Protein AF-A0A8D9S5C3-F1 (afdb_monomer)

pLDDT: mean 94.08, std 9.8, range [35.16, 98.94]

Solvent-accessible surface area (backbone atoms only — not comparable to full-atom values): 18121 Å² total; per-residue (Å²): 133,90,81,80,71,88,83,50,91,86,55,92,45,78,49,68,49,72,76,40,81,47,78,52,99,56,34,37,44,36,30,31,34,56,37,33,65,78,45,89,73,25,90,35,40,31,42,34,31,22,38,86,87,66,50,78,75,46,73,46,76,44,80,56,52,60,35,81,24,62,71,50,20,70,77,37,69,86,33,77,63,20,39,32,23,16,40,41,47,76,46,74,62,54,76,91,44,55,57,30,51,30,29,48,29,48,32,39,12,57,24,94,88,71,77,55,67,68,50,79,44,73,50,72,80,42,75,34,61,70,77,60,56,44,75,81,35,75,63,48,34,48,33,63,76,65,68,66,68,58,53,68,81,40,84,56,67,65,49,69,83,81,77,46,57,51,12,76,70,35,97,83,35,48,50,64,30,37,34,40,38,46,68,87,43,80,88,56,48,70,66,52,51,52,54,51,34,56,76,40,46,94,76,33,34,52,26,27,43,27,29,50,76,45,32,39,33,28,30,68,74,73,32,37,36,54,71,59,41,62,57,44,19,23,23,28,44,33,34,34,36,43,54,65,72,57,56,67,33,44,51,26,23,53,39,27,49,20,39,53,50,22,49,52,26,59,75,60,72,47,68,92,35,68,58,40,73,87,65,48,47,26,43,34,35,38,28,50,35,31,74,42,56,22,84,73,68,44,84,55,53,32,38,50,64,60,34,39,50,51,27,36,75,58,68,74,41,77,48,47,75,68,58,49,46,26,47,22,40,49,42,45,75,74,111

Organism: NCBI:txid525341

Mean predicted aligned error: 7.52 Å

Sequence (335 aa):
KDFSDQYSQNYPTNAGNFDNIHVTASQVNLSGWHASTQAGNKPYEWLIVLDNNGQELYRQEITDKGLGRNDVQNVYPYIEGANKSGFQVTMNIPTKMQGHLVRFVHRLTDDKDGNGNFIDLSSNPVLVNLEYNLNANGINRYILNNHINHATITVNHVIPSDTTDVYSETEDGKPNMVVVHETANPNDSIWGEINYEKAHYNNAFVHAFVDGDQIIEISPTDHEAWGAAYPANGRAVQFEQVEVYGANNFARELVNAAYYTAYKMNEYGMVPSLAQVNGTGTLWSHHNVTQYIANGKTDHTDPDGYWANRASRYFGTSYTMKDFFELVKYEYSHL

Radius of gyration: 23.9 Å; Cα contacts (8 Å, |Δi|>4): 732; chains: 1; bounding box: 57×55×63 Å

Foldseek 3Di:
DDDPVPQDPPDKDWDKDFPDWDADQWKTKTKIFIFILPLPLFPWKKKWKAFPVRHTPDMDTFPQFQAADVVQCVVNVVTPSSRGRIGIDMDTDDPVLAQTWIKIKIWGGNDPVRPHDIDIDIDQIDRHHNDFDLVVAQLSVVCVVVVQAAADEAEAALDPQPLFAFQPLDPVSAAQAAEEFAPPDQPDDLVVVLVVCSVVQVQFDAQWEFWLHYIYGHYDRRGFTGHQAPPQRSHYRYYYYYQDDASNGVSSRLNNVLLVLLVSCVVRVHDADDQDLQGDGHYHYSLSSCRRPNVNVDPDDPDQVSQQVRCCVHPVTGDDSSSSSSSSSVSNVVD

Secondary structure (DSSP, 8-state):
-----TTSTTS--EEEEEEEEEE-SSEEEEEEEEEETTGGG--EEEEEEEETTS-EEEEEE--EEEE--HHHHHH-TTSTTGGG-EEEEEEE--GGGTTEEEEEEEEEESSTTS-SSEEEEEPPPEEE-----GGGSHHHHHHHHTT--PPPEEE---S-TTSS-S-TTSTTSS--EEEEEE---TT--HHHHHHHHHHHTTT---SEEE-SS-EEE-S-TTS--SSS-TTTTTTEEEEEE----SHHHHHHHHHHHHHHHHHHHHHTTPPP-B--TTS--SEEEHHHHHHHTSTTS----TTHHHHHHHHHHHHSS---HHHHHHHHHHHHTT-

InterPro domains:
  IPR002502 N-acetylmuramoyl-L-alanine amidase domain [PF01510] (173-303)
  IPR002502 N-acetylmuramoyl-L-alanine amidase domain [SM00644] (163-304)
  IPR002502 N-acetylmuramoyl-L-alanine amidase domain [cd06583] (174-306)
  IPR036505 N-acetylmuramoyl-L-alanine amidase/PGRP domain superfamily [G3DSA:3.40.80.10] (124-335)
  IPR036505 N-acetylmuramoyl-L-alanine amidase/PGRP domain superfamily [SSF55846] (166-328)

Nearest PDB structures (foldseek):
  4knl-assembly2_B  TM=9.364E-01  e=2.221E-18  Staphylococcus aureus subsp. aureus NCTC 8325
  3lat-assembly2_B  TM=9.387E-01  e=5.688E-18  Staphylococcus epidermidis
  4ivv-assembly1_A  TM=8.375E-01  e=1.386E-07  Streptococcus pneumoniae TIGR4
  8c4d-assembly1_A  TM=7.588E-01  e=2.378E-08  Enterococcus faecium
  5gjt-assembly1_H  TM=3.440E-01  e=9.129E-02  Homo sapiens

Structure (mmCIF, N/CA/C/O backbone):
data_AF-A0A8D9S5C3-F1
#
_entry.id   AF-A0A8D9S5C3-F1
#
loop_
_atom_site.group_PDB
_atom_site.id
_atom_site.type_symbol
_atom_site.label_atom_id
_atom_site.label_alt_id
_atom_site.label_comp_id
_atom_site.label_asym_id
_atom_site.label_entity_id
_atom_site.label_seq_id
_atom_site.pdbx_PDB_ins_code
_atom_site.Cartn_x
_atom_site.Cartn_y
_atom_site.Cartn_z
_atom_site.occupancy
_atom_site.B_iso_or_equiv
_atom_site.auth_seq_id
_atom_site.auth_comp_id
_atom_site.auth_asym_id
_atom_site.auth_atom_id
_atom_site.pdbx_PDB_model_num
ATOM 1 N N . LYS A 1 1 ? -16.066 -37.773 25.336 1.00 36.88 1 LYS A N 1
ATOM 2 C CA . LYS A 1 1 ? -16.823 -36.590 25.801 1.00 36.88 1 LYS A CA 1
ATOM 3 C C . LYS A 1 1 ? -15.884 -35.413 25.644 1.00 36.88 1 LYS A C 1
ATOM 5 O O . LYS A 1 1 ? -14.981 -35.287 26.458 1.00 36.88 1 LYS A O 1
ATOM 10 N N . ASP A 1 2 ? -16.034 -34.681 24.547 1.00 35.16 2 ASP A N 1
ATOM 11 C CA . ASP A 1 2 ? -15.389 -33.386 24.357 1.00 35.16 2 ASP A CA 1
ATOM 12 C C . ASP A 1 2 ? -16.072 -32.391 25.288 1.00 35.16 2 ASP A C 1
ATOM 14 O O . ASP A 1 2 ? -17.291 -32.226 25.225 1.00 35.16 2 ASP A O 1
ATOM 18 N N . PHE A 1 3 ? -15.309 -31.784 26.188 1.00 40.88 3 PHE A N 1
ATOM 19 C CA . PHE A 1 3 ? -15.771 -30.674 27.011 1.00 40.88 3 PHE A CA 1
ATOM 20 C C . PHE A 1 3 ? -15.057 -29.421 26.511 1.00 40.88 3 PHE A C 1
ATOM 22 O O . PHE A 1 3 ? -14.061 -28.994 27.086 1.00 40.88 3 PHE A O 1
ATOM 29 N N . SER A 1 4 ? -15.546 -28.863 25.404 1.00 45.97 4 SER A N 1
ATOM 30 C CA . SER A 1 4 ? -15.265 -27.464 25.088 1.00 45.97 4 SER A CA 1
ATOM 31 C C . SER A 1 4 ? -16.112 -26.603 26.028 1.00 45.97 4 SER A C 1
ATOM 33 O O . SER A 1 4 ? -17.341 -26.617 25.961 1.00 45.97 4 SER A O 1
ATOM 35 N N . ASP A 1 5 ? -15.439 -25.901 26.936 1.00 52.22 5 ASP A N 1
ATOM 36 C CA . ASP A 1 5 ? -16.003 -25.017 27.963 1.00 52.22 5 ASP A CA 1
ATOM 37 C C . ASP A 1 5 ? -16.246 -23.579 27.446 1.00 52.22 5 ASP A C 1
ATOM 39 O O . ASP A 1 5 ? -16.282 -22.612 28.201 1.00 52.22 5 ASP A O 1
ATOM 43 N N . GLN A 1 6 ? -16.399 -23.399 26.130 1.00 43.59 6 GLN A N 1
ATOM 44 C CA . GLN A 1 6 ? -16.591 -22.069 25.528 1.00 43.59 6 GLN A CA 1
ATOM 45 C C . GLN A 1 6 ? -17.970 -21.447 25.809 1.00 43.59 6 GLN A C 1
ATOM 47 O O . GLN A 1 6 ? -18.186 -20.280 25.497 1.00 43.59 6 GLN A O 1
ATOM 52 N N . TYR A 1 7 ? -18.893 -22.207 26.408 1.00 46.31 7 TYR A N 1
ATOM 53 C CA . TYR A 1 7 ? -20.257 -21.768 26.717 1.00 46.31 7 TYR A CA 1
ATOM 54 C C . TYR A 1 7 ? -20.541 -21.629 28.220 1.00 46.31 7 TYR A C 1
ATOM 56 O O . TYR A 1 7 ? -21.694 -21.393 28.591 1.00 46.31 7 TYR A O 1
ATOM 64 N N . SER A 1 8 ? -19.549 -21.793 29.108 1.00 49.19 8 SER A N 1
ATOM 65 C CA . SER A 1 8 ? -19.780 -21.543 30.534 1.00 49.19 8 SER A CA 1
ATOM 66 C C . SER A 1 8 ? -19.632 -20.070 30.896 1.00 49.19 8 SER A C 1
ATOM 68 O O . SER A 1 8 ? -18.811 -19.331 30.362 1.00 49.19 8 SER A O 1
ATOM 70 N N . GLN A 1 9 ? -20.403 -19.663 31.902 1.00 50.41 9 GLN A N 1
ATOM 71 C CA . GLN A 1 9 ? -20.290 -18.363 32.567 1.00 50.41 9 GLN A CA 1
ATOM 72 C C . GLN A 1 9 ? -18.965 -18.187 33.338 1.00 50.41 9 GLN A C 1
ATOM 74 O O . GLN A 1 9 ? -18.763 -17.153 33.970 1.00 50.41 9 GLN A O 1
ATOM 79 N N . ASN A 1 10 ? -18.075 -19.189 33.334 1.00 52.03 10 ASN A N 1
ATOM 80 C CA . ASN A 1 10 ? -16.900 -19.225 34.203 1.00 52.03 10 ASN A CA 1
ATOM 81 C C . ASN A 1 10 ? -15.722 -18.401 33.671 1.00 52.03 10 ASN A C 1
ATOM 83 O O . ASN A 1 10 ? -14.794 -18.125 34.433 1.00 52.03 10 ASN A O 1
ATOM 87 N N . TYR A 1 11 ? -15.763 -17.977 32.404 1.00 60.06 11 TYR A N 1
ATOM 88 C CA . TYR A 1 11 ? -14.712 -17.165 31.801 1.00 60.06 11 TYR A CA 1
ATOM 89 C C . TYR A 1 11 ? -15.244 -15.804 31.339 1.00 60.06 11 TYR A C 1
ATOM 91 O O . TYR A 1 11 ? -16.296 -15.729 30.694 1.00 60.06 11 TYR A O 1
ATOM 99 N N . PRO A 1 12 ? -14.527 -14.705 31.644 1.00 74.69 12 PRO A N 1
ATOM 100 C CA . PRO A 1 12 ? -14.812 -13.403 31.066 1.00 74.69 12 PRO A CA 1
ATOM 101 C C . PRO A 1 12 ? -14.942 -13.483 29.548 1.00 74.69 12 PRO A C 1
ATOM 103 O O . PRO A 1 12 ? -14.004 -13.890 28.868 1.00 74.69 12 PRO A O 1
ATOM 106 N N . THR A 1 13 ? -16.098 -13.086 29.021 1.00 88.31 13 THR A N 1
ATOM 107 C CA . THR A 1 13 ? -16.305 -12.968 27.577 1.00 88.31 13 THR A CA 1
ATOM 108 C C . THR A 1 13 ? -16.389 -11.493 27.229 1.00 88.31 13 THR A C 1
ATOM 110 O O . THR A 1 13 ? -17.145 -10.748 27.857 1.00 88.31 13 THR A O 1
ATOM 113 N N . ASN A 1 14 ? -15.608 -11.078 26.238 1.00 93.44 14 ASN A N 1
ATOM 114 C CA . ASN A 1 14 ? -15.681 -9.767 25.614 1.00 93.44 14 ASN A CA 1
ATOM 115 C C . ASN A 1 14 ? -15.824 -9.981 24.105 1.00 93.44 14 ASN A C 1
ATOM 117 O O . ASN A 1 14 ? -14.906 -10.508 23.479 1.00 93.44 14 ASN A O 1
ATOM 121 N N . ALA A 1 15 ? -16.987 -9.654 23.552 1.00 94.69 15 ALA A N 1
ATOM 122 C CA . ALA A 1 15 ? -17.310 -9.890 22.154 1.00 94.69 15 ALA A CA 1
ATOM 123 C C . ALA A 1 15 ? -17.921 -8.633 21.538 1.00 94.69 15 ALA A C 1
ATOM 125 O O . ALA A 1 15 ? -18.694 -7.920 22.176 1.00 94.69 15 ALA A O 1
ATOM 126 N N . GLY A 1 16 ? -17.603 -8.368 20.279 1.00 96.25 16 GLY A N 1
ATOM 127 C CA . GLY A 1 16 ? -18.154 -7.222 19.582 1.00 96.25 16 GLY A CA 1
ATOM 128 C C . GLY A 1 16 ? -17.696 -7.135 18.142 1.00 96.25 16 GLY A C 1
ATOM 129 O O . GLY A 1 16 ? -16.782 -7.845 17.724 1.00 96.25 16 GLY A O 1
ATOM 130 N N . ASN A 1 17 ? -18.342 -6.250 17.395 1.00 97.25 17 ASN A N 1
ATOM 131 C CA . ASN A 1 17 ? -17.977 -5.912 16.030 1.00 97.25 17 ASN A CA 1
ATOM 132 C C . ASN A 1 17 ? -18.309 -4.446 15.730 1.00 97.25 17 ASN A C 1
ATOM 134 O O . ASN A 1 17 ? -19.328 -3.931 16.192 1.00 97.25 17 ASN A O 1
ATOM 138 N N . PHE A 1 18 ? -17.488 -3.804 14.900 1.00 96.94 18 PHE A N 1
ATOM 139 C CA . PHE A 1 18 ? -17.878 -2.585 14.195 1.00 96.94 18 PHE A CA 1
ATOM 140 C C . PHE A 1 18 ? -18.540 -3.005 12.881 1.00 96.94 18 PHE A C 1
ATOM 142 O O . PHE A 1 18 ? -17.861 -3.447 11.958 1.00 96.94 18 PHE A O 1
ATOM 149 N N . ASP A 1 19 ? -19.866 -2.907 12.809 1.00 96.50 19 ASP A N 1
ATOM 150 C CA . ASP A 1 19 ? -20.627 -3.325 11.627 1.00 96.50 19 ASP A CA 1
ATOM 151 C C . ASP A 1 19 ? -20.459 -2.344 10.463 1.00 96.50 19 ASP A C 1
ATOM 153 O O . ASP A 1 19 ? -20.517 -2.744 9.303 1.00 96.50 19 ASP A O 1
ATOM 157 N N . ASN A 1 20 ? -20.248 -1.061 10.766 1.00 95.06 20 ASN A N 1
ATOM 158 C CA . ASN A 1 20 ? -19.978 -0.033 9.772 1.00 95.06 20 ASN A CA 1
ATOM 159 C C . ASN A 1 20 ? -18.978 0.989 10.313 1.00 95.06 20 ASN A C 1
ATOM 161 O O . ASN A 1 20 ? -19.148 1.514 11.415 1.00 95.06 20 ASN A O 1
ATOM 165 N N . ILE A 1 21 ? -17.980 1.315 9.495 1.00 94.75 21 ILE A N 1
ATOM 166 C CA . ILE A 1 21 ? -17.095 2.460 9.688 1.00 94.75 21 ILE A CA 1
ATOM 167 C C . ILE A 1 21 ? -17.052 3.222 8.369 1.00 94.75 21 ILE A C 1
ATOM 169 O O . ILE A 1 21 ? -16.385 2.808 7.426 1.00 94.75 21 ILE A O 1
ATOM 173 N N . HIS A 1 22 ? -17.780 4.331 8.292 1.00 91.12 22 HIS A N 1
ATOM 174 C CA . HIS A 1 22 ? -17.870 5.130 7.078 1.00 91.12 22 HIS A CA 1
ATOM 175 C C . HIS A 1 22 ? -17.211 6.493 7.276 1.00 91.12 22 HIS A C 1
ATOM 177 O O . HIS A 1 22 ? -17.767 7.377 7.935 1.00 91.12 22 HIS A O 1
ATOM 183 N N . VAL A 1 23 ? -16.017 6.649 6.705 1.00 89.69 23 VAL A N 1
ATOM 184 C CA . VAL A 1 23 ? -15.255 7.901 6.691 1.00 89.69 23 VAL A CA 1
ATOM 185 C C . VAL A 1 23 ? -15.703 8.747 5.500 1.00 89.69 23 VAL A C 1
ATOM 187 O O . VAL A 1 23 ? -15.729 8.289 4.364 1.00 89.69 23 VAL A O 1
ATOM 190 N N . THR A 1 24 ? -16.041 10.002 5.766 1.00 85.31 24 THR A N 1
ATOM 191 C CA . THR A 1 24 ? -16.281 11.045 4.764 1.00 85.31 24 THR A CA 1
ATOM 192 C C . THR A 1 24 ? -15.192 12.115 4.878 1.00 85.31 24 THR A C 1
ATOM 194 O O . THR A 1 24 ? -14.381 12.095 5.804 1.00 85.31 24 THR A O 1
ATOM 197 N N . ALA A 1 25 ? -15.221 13.128 4.009 1.00 77.88 25 ALA A N 1
ATOM 198 C CA . ALA A 1 25 ? -14.257 14.231 4.054 1.00 77.88 25 ALA A CA 1
ATOM 199 C C . ALA A 1 25 ? -14.217 14.989 5.403 1.00 77.88 25 ALA A C 1
ATOM 201 O O . ALA A 1 25 ? -13.197 15.588 5.746 1.00 77.88 25 ALA A O 1
ATOM 202 N N . SER A 1 26 ? -15.310 14.987 6.177 1.00 87.12 26 SER A N 1
ATOM 203 C CA . SER A 1 26 ? -15.414 15.760 7.426 1.00 87.12 26 SER A CA 1
ATOM 204 C C . SER A 1 26 ? -15.911 14.973 8.637 1.00 87.12 26 SER A C 1
ATOM 206 O O . SER A 1 26 ? -15.761 15.454 9.762 1.00 87.12 26 SER A O 1
ATOM 208 N N . GLN A 1 27 ? -16.488 13.787 8.444 1.00 93.50 27 GLN A N 1
ATOM 209 C CA . GLN A 1 27 ? -17.126 13.003 9.503 1.00 93.50 27 GLN A CA 1
ATOM 210 C C . GLN A 1 27 ? -16.841 11.513 9.378 1.00 93.50 27 GLN A C 1
ATOM 212 O O . GLN A 1 27 ? -16.679 11.007 8.270 1.00 93.50 27 GLN A O 1
ATOM 217 N N . VAL A 1 28 ? -16.870 10.808 10.506 1.00 95.00 28 VAL A N 1
ATOM 218 C CA . VAL A 1 28 ? -16.915 9.343 10.552 1.00 95.00 28 VAL A CA 1
ATOM 219 C C . VAL A 1 28 ? -18.242 8.911 11.162 1.00 95.00 28 VAL A C 1
ATOM 221 O O . VAL A 1 28 ? -18.605 9.378 12.243 1.00 95.00 28 VAL A O 1
ATOM 224 N N . ASN A 1 29 ? -18.946 8.016 10.472 1.00 96.38 29 ASN A N 1
ATOM 225 C CA . ASN A 1 29 ? -20.159 7.364 10.956 1.00 96.38 29 ASN A CA 1
ATOM 226 C C . ASN A 1 29 ? -19.828 5.921 11.338 1.00 96.38 29 ASN A C 1
ATOM 228 O O . ASN A 1 29 ? -19.377 5.144 10.496 1.00 96.38 29 ASN A O 1
ATOM 232 N N . LEU A 1 30 ? -20.050 5.573 12.599 1.00 97.44 30 LEU A N 1
ATOM 233 C CA . LEU A 1 30 ? -19.719 4.277 13.178 1.00 97.44 30 LEU A CA 1
ATOM 234 C C . LEU A 1 30 ? -20.989 3.621 13.713 1.00 97.44 30 LEU A C 1
ATOM 236 O O . LEU A 1 30 ? -21.806 4.279 14.360 1.00 97.44 30 LEU A O 1
ATOM 240 N N . SER A 1 31 ? -21.132 2.320 13.502 1.00 98.12 31 SER A N 1
ATOM 241 C CA . SER A 1 31 ? -22.121 1.506 14.208 1.00 98.12 31 SER A CA 1
ATOM 242 C C . SER A 1 31 ? -21.589 0.104 14.448 1.00 98.12 31 SER A C 1
ATOM 244 O O . SER A 1 31 ? -20.674 -0.363 13.766 1.00 98.12 31 SER A O 1
ATOM 246 N N . GLY A 1 32 ? -22.144 -0.569 15.447 1.00 97.94 32 GLY A N 1
ATOM 247 C CA . GLY A 1 32 ? -21.684 -1.894 15.817 1.00 97.94 32 GLY A CA 1
ATOM 248 C C . GLY A 1 32 ? -22.418 -2.466 17.010 1.00 97.94 32 GLY A C 1
ATOM 249 O O . GLY A 1 32 ? -23.506 -2.017 17.383 1.00 97.94 32 GLY A O 1
ATOM 250 N N . TRP A 1 33 ? -21.793 -3.464 17.620 1.00 98.25 33 TRP A N 1
ATOM 251 C CA . TRP A 1 33 ? -22.216 -4.028 18.888 1.00 98.25 33 TRP A CA 1
ATOM 252 C C . TRP A 1 33 ? -21.024 -4.415 19.759 1.00 98.25 33 TRP A C 1
ATOM 254 O O . TRP A 1 33 ? -19.985 -4.828 19.251 1.00 98.25 33 TRP A O 1
ATOM 264 N N . HIS A 1 34 ? -21.180 -4.304 21.075 1.00 97.88 34 HIS A N 1
ATOM 265 C CA . HIS A 1 34 ? -20.165 -4.697 22.050 1.00 97.88 34 HIS A CA 1
ATOM 266 C C . HIS A 1 34 ? -20.862 -5.269 23.294 1.00 97.88 34 HIS A C 1
ATOM 268 O O . HIS A 1 34 ? -21.571 -4.563 24.007 1.00 97.88 34 HIS A O 1
ATOM 274 N N . ALA A 1 35 ? -20.698 -6.570 23.531 1.00 96.31 35 ALA A N 1
ATOM 275 C CA . ALA A 1 35 ? -21.303 -7.313 24.629 1.00 96.31 35 ALA A CA 1
ATOM 276 C C . ALA A 1 35 ? -20.223 -7.997 25.479 1.00 96.31 35 ALA A C 1
ATOM 278 O O . ALA A 1 35 ? -19.370 -8.727 24.971 1.00 96.31 35 ALA A O 1
ATOM 279 N N . SER A 1 36 ? -20.281 -7.813 26.799 1.00 95.19 36 SER A N 1
ATOM 280 C CA . SER A 1 36 ? -19.351 -8.465 27.719 1.00 95.19 36 SER A CA 1
ATOM 281 C C . SER A 1 36 ? -20.028 -8.898 29.012 1.00 95.19 36 SER A C 1
ATOM 283 O O . SER A 1 36 ? -20.850 -8.171 29.568 1.00 95.19 36 SER A O 1
ATOM 285 N N . THR A 1 37 ? -19.618 -10.049 29.555 1.00 93.88 37 THR A N 1
ATOM 286 C CA . THR A 1 37 ? -20.061 -10.514 30.884 1.00 93.88 37 THR A CA 1
ATOM 287 C C . THR A 1 37 ? -19.590 -9.606 32.025 1.00 93.88 37 THR A C 1
ATOM 289 O O . THR A 1 37 ? -20.070 -9.725 33.149 1.00 93.88 37 THR A O 1
ATOM 292 N N . GLN A 1 38 ? -18.676 -8.672 31.750 1.00 92.06 38 GLN A N 1
ATOM 293 C CA . GLN A 1 38 ? -18.148 -7.706 32.714 1.00 92.06 38 GLN A CA 1
ATOM 294 C C . GLN A 1 38 ? -18.797 -6.310 32.599 1.00 92.06 38 GLN A C 1
ATOM 296 O O . GLN A 1 38 ? -18.407 -5.386 33.318 1.00 92.06 38 GLN A O 1
ATOM 301 N N . ALA A 1 39 ? -19.788 -6.132 31.718 1.00 92.06 39 ALA A N 1
ATOM 302 C CA . ALA A 1 39 ? -20.413 -4.834 31.450 1.00 92.06 39 ALA A CA 1
ATOM 303 C C . ALA A 1 39 ? -21.427 -4.376 32.520 1.00 92.06 39 ALA A C 1
ATOM 305 O O . ALA A 1 39 ? -21.789 -3.204 32.545 1.00 92.06 39 ALA A O 1
ATOM 306 N N . GLY A 1 40 ? -21.869 -5.258 33.427 1.00 88.25 40 GLY A N 1
ATOM 307 C CA . GLY A 1 40 ? -23.014 -5.001 34.319 1.00 88.25 40 GLY A CA 1
ATOM 308 C C . GLY A 1 40 ? -22.932 -3.733 35.188 1.00 88.25 40 GLY A C 1
ATOM 309 O O . GLY A 1 40 ? -23.962 -3.144 35.496 1.00 88.25 40 GLY A O 1
ATOM 310 N N . ASN A 1 41 ? -21.724 -3.266 35.530 1.00 91.31 41 ASN A N 1
ATOM 311 C CA . ASN A 1 41 ? -21.499 -2.044 36.320 1.00 91.31 41 ASN A CA 1
ATOM 312 C C . ASN A 1 41 ? -20.886 -0.894 35.501 1.00 91.31 41 ASN A C 1
ATOM 314 O O . ASN A 1 41 ? -20.258 -0.003 36.068 1.00 91.31 41 ASN A O 1
ATOM 318 N N . LYS A 1 42 ? -21.017 -0.925 34.172 1.00 95.25 42 LYS A N 1
ATOM 319 C CA . LYS A 1 42 ? -20.356 0.008 33.253 1.00 95.25 42 LYS A CA 1
ATOM 320 C C . LYS A 1 42 ? -21.383 0.772 32.410 1.00 95.25 42 LYS A C 1
ATOM 322 O O . LYS A 1 42 ? -21.595 0.425 31.252 1.00 95.25 42 LYS A O 1
ATOM 327 N N . PRO A 1 43 ? -22.077 1.775 32.981 1.00 95.00 43 PRO A N 1
ATOM 328 C CA . PRO A 1 43 ? -23.176 2.448 32.296 1.00 95.00 43 PRO A CA 1
ATOM 329 C C . PRO A 1 43 ? -22.718 3.441 31.218 1.00 95.00 43 PRO A C 1
ATOM 331 O O . PRO A 1 43 ? -23.561 3.923 30.457 1.00 95.00 43 PRO A O 1
ATOM 334 N N . TYR A 1 44 ? -21.429 3.787 31.150 1.00 97.50 44 TYR A N 1
ATOM 335 C CA . TYR A 1 44 ? -20.900 4.754 30.189 1.00 97.50 44 TYR A CA 1
ATOM 336 C C . TYR A 1 44 ? -20.267 4.047 28.994 1.00 97.50 44 TYR A C 1
ATOM 338 O O . TYR A 1 44 ? -19.573 3.041 29.149 1.00 97.50 44 TYR A O 1
ATOM 346 N N . GLU A 1 45 ? -20.489 4.611 27.809 1.00 97.75 45 GLU A N 1
ATOM 347 C CA . GLU A 1 45 ? -19.939 4.117 26.550 1.00 97.75 45 GLU A CA 1
ATOM 348 C C . GLU A 1 45 ? -19.185 5.253 25.873 1.00 97.75 45 GLU A C 1
ATOM 350 O O . GLU A 1 45 ? -19.681 6.378 25.811 1.00 97.75 45 GLU A O 1
ATOM 355 N N . TRP A 1 46 ? -17.980 4.976 25.396 1.00 98.31 46 TRP A N 1
ATOM 356 C CA . TRP A 1 46 ? -17.093 5.979 24.823 1.00 98.31 46 TRP A CA 1
ATOM 357 C C . TRP A 1 46 ? -16.528 5.495 23.499 1.00 98.31 46 TRP A C 1
ATOM 359 O O . TRP A 1 46 ? -16.054 4.366 23.389 1.00 98.31 46 TRP A O 1
ATOM 369 N N . LEU A 1 47 ? -16.522 6.388 22.516 1.00 98.00 47 LEU A N 1
ATOM 370 C CA . LEU A 1 47 ? -15.665 6.268 21.355 1.00 98.00 47 LEU A CA 1
ATOM 371 C C . LEU A 1 47 ? -14.327 6.910 21.703 1.00 98.00 47 LEU A C 1
ATOM 373 O O . LEU A 1 47 ? -14.281 8.093 22.042 1.00 98.00 47 LEU A O 1
ATOM 377 N N . ILE A 1 48 ? -13.247 6.152 21.577 1.00 97.81 48 ILE A N 1
ATOM 378 C CA . ILE A 1 48 ? -11.875 6.650 21.659 1.00 97.81 48 ILE A CA 1
ATOM 379 C C . ILE A 1 48 ? -11.210 6.403 20.308 1.00 97.81 48 ILE A C 1
ATOM 381 O O . ILE A 1 48 ? -11.413 5.365 19.684 1.00 97.81 48 ILE A O 1
ATOM 385 N N . VAL A 1 49 ? -10.420 7.362 19.842 1.00 97.50 49 VAL A N 1
ATOM 386 C CA . VAL A 1 49 ? -9.630 7.232 18.620 1.00 97.50 49 VAL A CA 1
ATOM 387 C C . VAL A 1 49 ? -8.166 7.264 18.993 1.00 97.50 49 VAL A C 1
ATOM 389 O O . VAL A 1 49 ? -7.700 8.241 19.583 1.00 97.50 49 VAL A O 1
ATOM 392 N N . LEU A 1 50 ? -7.450 6.210 18.628 1.00 96.12 50 LEU A N 1
ATOM 393 C CA . LEU A 1 50 ? -6.016 6.087 18.842 1.00 96.12 50 LEU A CA 1
ATOM 394 C C . LEU A 1 50 ? -5.279 6.230 17.513 1.00 96.12 50 LEU A C 1
ATOM 396 O O . LEU A 1 50 ? -5.769 5.762 16.485 1.00 96.12 50 LEU A O 1
ATOM 400 N N . ASP A 1 51 ? -4.101 6.843 17.533 1.00 89.25 51 ASP A N 1
ATOM 401 C CA . ASP A 1 51 ? -3.158 6.753 16.423 1.00 89.25 51 ASP A CA 1
ATOM 402 C C . ASP A 1 51 ? -2.518 5.353 16.353 1.00 89.25 51 ASP A C 1
ATOM 404 O O . ASP A 1 51 ? -2.795 4.460 17.164 1.00 89.25 51 ASP A O 1
ATOM 408 N N . ASN A 1 52 ? -1.630 5.146 15.381 1.00 80.38 52 ASN A N 1
ATOM 409 C CA . ASN A 1 52 ? -0.962 3.857 15.224 1.00 80.38 52 ASN A CA 1
ATOM 410 C C . ASN A 1 52 ? 0.010 3.501 16.371 1.00 80.38 52 ASN A C 1
ATOM 412 O O . ASN A 1 52 ? 0.358 2.333 16.521 1.00 80.38 52 ASN A O 1
ATOM 416 N N . ASN A 1 53 ? 0.414 4.474 17.192 1.00 82.75 53 ASN A N 1
ATOM 417 C CA . ASN A 1 53 ? 1.285 4.286 18.355 1.00 82.75 53 ASN A CA 1
ATOM 418 C C . ASN A 1 53 ? 0.492 4.119 19.665 1.00 82.75 53 ASN A C 1
ATOM 420 O O . ASN A 1 53 ? 1.089 4.007 20.736 1.00 82.75 53 ASN A O 1
ATOM 424 N N . GLY A 1 54 ? -0.845 4.121 19.602 1.00 87.50 54 GLY A N 1
ATOM 425 C CA . GLY A 1 54 ? -1.721 4.044 20.769 1.00 87.50 54 GLY A CA 1
ATOM 426 C C . GLY A 1 54 ? -1.934 5.382 21.486 1.00 87.50 54 GLY A C 1
ATOM 427 O O . GLY A 1 54 ? -2.539 5.402 22.558 1.00 87.50 54 GLY A O 1
ATOM 428 N N . GLN A 1 55 ? -1.470 6.503 20.926 1.00 94.00 55 GLN A N 1
ATOM 429 C CA . GLN A 1 55 ? -1.760 7.832 21.453 1.00 94.00 55 GLN A CA 1
ATOM 430 C C . GLN A 1 55 ? -3.211 8.203 21.155 1.00 94.00 55 GLN A C 1
ATOM 432 O O . GLN A 1 55 ? -3.675 8.132 20.020 1.00 94.00 55 GLN A O 1
ATOM 437 N N . GLU A 1 56 ? -3.922 8.684 22.170 1.00 95.62 56 GLU A N 1
ATOM 438 C CA . GLU A 1 56 ? -5.282 9.166 21.982 1.00 95.62 56 GLU A CA 1
ATOM 439 C C . GLU A 1 56 ? -5.330 10.467 21.168 1.00 95.62 56 GLU A C 1
ATOM 441 O O . GLU A 1 56 ? -4.798 11.515 21.553 1.00 95.62 56 GLU A O 1
ATOM 446 N N . LEU A 1 57 ? -6.030 10.406 20.039 1.00 94.56 57 LEU A N 1
ATOM 447 C CA . LEU A 1 57 ? -6.323 11.539 19.176 1.00 94.56 57 LEU A CA 1
ATOM 448 C C . LEU A 1 57 ? -7.687 12.145 19.494 1.00 94.56 57 LEU A C 1
ATOM 450 O O . LEU A 1 57 ? -7.860 13.351 19.358 1.00 94.56 57 LEU A O 1
ATOM 454 N N . TYR A 1 58 ? -8.675 11.370 19.904 1.00 96.31 58 TYR A N 1
ATOM 455 C CA . TYR A 1 58 ? -10.017 11.904 20.107 1.00 96.31 58 TYR A CA 1
ATOM 456 C C . TYR A 1 58 ? -10.806 11.031 21.070 1.00 96.31 58 TYR A C 1
ATOM 458 O O . TYR A 1 58 ? -10.567 9.829 21.147 1.00 96.31 58 TYR A O 1
ATOM 466 N N . ARG A 1 59 ? -11.775 11.631 21.764 1.00 96.50 59 ARG A N 1
ATOM 467 C CA . ARG A 1 59 ? -12.804 10.886 22.482 1.00 96.50 59 ARG A CA 1
ATOM 468 C C . ARG A 1 59 ? -14.145 11.603 22.447 1.00 96.50 59 ARG A C 1
ATOM 470 O O . ARG A 1 59 ? -14.190 12.834 22.431 1.00 96.50 59 ARG A O 1
ATOM 477 N N . GLN A 1 60 ? -15.218 10.825 22.482 1.00 96.69 60 GLN A N 1
ATOM 478 C CA . GLN A 1 60 ? -16.594 11.302 22.584 1.00 96.69 60 GLN A CA 1
ATOM 479 C C . GLN A 1 60 ? -17.447 10.258 23.311 1.00 96.69 60 GLN A C 1
ATOM 481 O O . GLN A 1 60 ? -17.300 9.062 23.068 1.00 96.69 60 GLN A O 1
ATOM 486 N N . GLU A 1 61 ? -18.347 10.704 24.186 1.00 97.38 61 GLU A N 1
ATOM 487 C CA . GLU A 1 61 ? -19.337 9.816 24.799 1.00 97.38 61 GLU A CA 1
ATOM 488 C C . GLU A 1 61 ? -20.345 9.342 23.741 1.00 97.38 61 GLU A C 1
ATOM 490 O O . GLU A 1 61 ? -20.823 10.124 22.913 1.00 97.38 61 GLU A O 1
ATOM 495 N N . ILE A 1 62 ? -20.685 8.057 23.776 1.00 97.75 62 ILE A N 1
ATOM 496 C CA . ILE A 1 62 ? -21.709 7.465 22.921 1.00 97.75 62 ILE A CA 1
ATOM 497 C C . ILE A 1 62 ? -23.043 7.513 23.664 1.00 97.75 62 ILE A C 1
ATOM 499 O O . ILE A 1 62 ? -23.265 6.822 24.662 1.00 97.75 62 ILE A O 1
ATOM 503 N N . THR A 1 63 ? -23.950 8.344 23.157 1.00 96.25 63 THR A N 1
ATOM 504 C CA . THR A 1 63 ? -25.307 8.490 23.698 1.00 96.25 63 THR A CA 1
ATOM 505 C C . THR A 1 63 ? -26.320 7.583 23.006 1.00 96.25 63 THR A C 1
ATOM 507 O O . THR A 1 63 ? -27.273 7.140 23.645 1.00 96.25 63 THR A O 1
ATOM 510 N N . ASP A 1 64 ? -26.103 7.268 21.726 1.00 96.56 64 ASP A N 1
ATOM 511 C CA . ASP A 1 64 ? -26.968 6.393 20.927 1.00 96.56 64 ASP A CA 1
ATOM 512 C C . ASP A 1 64 ? -26.566 4.922 21.133 1.00 96.56 64 ASP A C 1
ATOM 514 O O . ASP A 1 64 ? -26.044 4.247 20.242 1.00 96.56 64 ASP A O 1
ATOM 518 N N . LYS A 1 65 ? -26.791 4.444 22.356 1.00 95.19 65 LYS A N 1
ATOM 519 C CA . LYS A 1 65 ? -26.460 3.095 22.835 1.00 95.19 65 LYS A CA 1
ATOM 520 C C . LYS A 1 65 ? -27.703 2.291 23.199 1.00 95.19 65 LYS A C 1
ATOM 522 O O . LYS A 1 65 ? -28.818 2.816 23.225 1.00 95.19 65 LYS A O 1
ATOM 527 N N . GLY A 1 66 ? -27.526 1.014 23.529 1.00 94.94 66 GLY A N 1
ATOM 528 C CA . GLY A 1 66 ? -28.647 0.159 23.921 1.00 94.94 66 GLY A CA 1
ATOM 529 C C . GLY A 1 66 ? -29.494 -0.315 22.737 1.00 94.94 66 GLY A C 1
ATOM 530 O O . GLY A 1 66 ? -30.651 -0.703 22.930 1.00 94.94 66 GLY A O 1
ATOM 531 N N . LEU A 1 67 ? -28.962 -0.228 21.513 1.00 97.31 67 LEU A N 1
ATOM 532 C CA . LEU A 1 67 ? -29.686 -0.551 20.287 1.00 97.31 67 LEU A CA 1
ATOM 533 C C . LEU A 1 67 ? -29.924 -2.066 20.194 1.00 97.31 67 LEU A C 1
ATOM 535 O O . LEU A 1 67 ? -29.087 -2.881 20.589 1.00 97.31 67 LEU A O 1
ATOM 539 N N . GLY A 1 68 ? -31.094 -2.438 19.673 1.00 97.81 68 GLY A N 1
ATOM 540 C CA . GLY A 1 68 ? -31.572 -3.819 19.653 1.00 97.81 68 GLY A CA 1
ATOM 541 C C . GLY A 1 68 ? -30.739 -4.742 18.758 1.00 97.81 68 GLY A C 1
ATOM 542 O O . GLY A 1 68 ? -30.667 -4.515 17.554 1.00 97.81 68 GLY A O 1
ATOM 543 N N . ARG A 1 69 ? -30.182 -5.814 19.331 1.00 97.75 69 ARG A N 1
ATOM 544 C CA . ARG A 1 69 ? -29.347 -6.831 18.666 1.00 97.75 69 ARG A CA 1
ATOM 545 C C . ARG A 1 69 ? -29.740 -8.254 19.057 1.00 97.75 69 ARG A C 1
ATOM 547 O O . ARG A 1 69 ? -29.013 -8.987 19.722 1.00 97.75 69 ARG A O 1
ATOM 554 N N . ASN A 1 70 ? -30.948 -8.653 18.658 1.00 97.69 70 ASN A N 1
ATOM 555 C CA . ASN A 1 70 ? -31.459 -10.003 18.931 1.00 97.69 70 ASN A CA 1
ATOM 556 C C . ASN A 1 70 ? -30.618 -11.098 18.254 1.00 97.69 70 ASN A C 1
ATOM 558 O O . ASN A 1 70 ? -30.526 -12.206 18.771 1.00 97.69 70 ASN A O 1
ATOM 562 N N . ASP A 1 71 ? -29.995 -10.787 17.119 1.00 97.00 71 ASP A N 1
ATOM 563 C CA . ASP A 1 71 ? -29.007 -11.635 16.454 1.00 97.00 71 ASP A CA 1
ATOM 564 C C . ASP A 1 71 ? -27.812 -11.937 17.371 1.00 97.00 71 ASP A C 1
ATOM 566 O O . ASP A 1 71 ? -27.462 -13.102 17.551 1.00 97.00 71 ASP A O 1
ATOM 570 N N . VAL A 1 72 ? -27.264 -10.917 18.038 1.00 96.50 72 VAL A N 1
ATOM 571 C CA . VAL A 1 72 ? -26.170 -11.071 19.009 1.00 96.50 72 VAL A CA 1
ATOM 572 C C . VAL A 1 72 ? -26.632 -11.884 20.216 1.00 96.50 72 VAL A C 1
ATOM 574 O O . VAL A 1 72 ? -25.939 -12.811 20.621 1.00 96.50 72 VAL A O 1
ATOM 577 N N . GLN A 1 73 ? -27.826 -11.615 20.756 1.00 96.19 73 GLN A N 1
ATOM 578 C CA . GLN A 1 73 ? -28.392 -12.393 21.870 1.00 96.19 73 GLN A CA 1
ATOM 579 C C . GLN A 1 73 ? -28.579 -13.877 21.526 1.00 96.19 73 GLN A C 1
ATOM 581 O O . GLN A 1 73 ? -28.406 -14.726 22.396 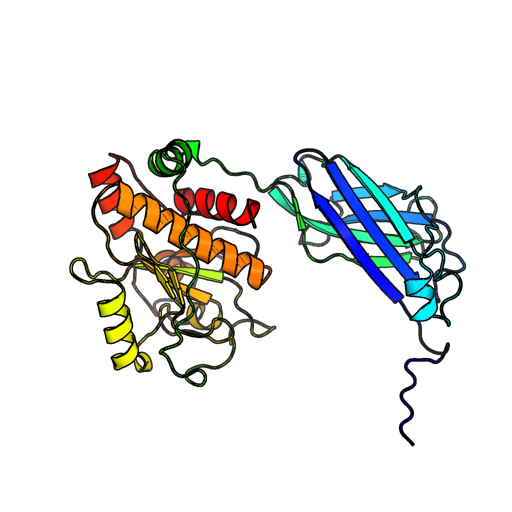1.00 96.19 73 GLN A O 1
ATOM 586 N N . ASN A 1 74 ? -28.930 -14.208 20.282 1.00 95.94 74 ASN A N 1
ATOM 587 C CA . ASN A 1 74 ? -29.087 -15.600 19.856 1.00 95.94 74 ASN A CA 1
ATOM 588 C C . ASN A 1 74 ? -27.745 -16.347 19.813 1.00 95.94 74 ASN A C 1
ATOM 590 O O . ASN A 1 74 ? -27.710 -17.540 20.110 1.00 95.94 74 ASN A O 1
ATOM 594 N N . VAL A 1 75 ? -26.655 -15.659 19.457 1.00 94.94 75 VAL A N 1
ATOM 595 C CA . VAL A 1 75 ? -25.294 -16.227 19.433 1.00 94.94 75 VAL A CA 1
ATOM 596 C C . VAL A 1 75 ? -24.679 -16.262 20.836 1.00 94.94 75 VAL A C 1
ATOM 598 O O . VAL A 1 75 ? -24.040 -17.246 21.208 1.00 94.94 75 VAL A O 1
ATOM 601 N N . TYR A 1 76 ? -24.925 -15.224 21.637 1.00 93.19 76 TYR A N 1
ATOM 602 C CA . TYR A 1 76 ? -24.381 -15.037 22.983 1.00 93.19 76 TYR A CA 1
ATOM 603 C C . TYR A 1 76 ? -25.487 -14.963 24.050 1.00 93.19 76 TYR A C 1
ATOM 605 O O . TYR A 1 76 ? -25.578 -13.974 24.783 1.00 93.19 76 TYR A O 1
ATOM 613 N N . PRO A 1 77 ? -26.333 -16.003 24.201 1.00 93.69 77 PRO A N 1
ATOM 614 C CA . PRO A 1 77 ? -27.483 -15.955 25.104 1.00 93.69 77 PRO A CA 1
ATOM 615 C C . PRO A 1 77 ? -27.100 -15.836 26.583 1.00 93.69 77 PRO A C 1
ATOM 617 O O . PRO A 1 77 ? -27.920 -15.445 27.409 1.00 93.69 77 PRO A O 1
ATOM 620 N N . TYR A 1 78 ? -25.857 -16.182 26.912 1.00 90.62 78 TYR A N 1
ATOM 621 C CA . TYR A 1 78 ? -25.295 -16.167 28.258 1.00 90.62 78 TYR A CA 1
ATOM 622 C C . TYR A 1 78 ? -24.723 -14.805 28.676 1.00 90.62 78 TYR A C 1
ATOM 624 O O . TYR A 1 78 ? -24.409 -14.633 29.853 1.00 90.62 78 TYR A O 1
ATOM 632 N N . ILE A 1 79 ? -24.576 -13.848 27.750 1.00 92.06 79 ILE A N 1
ATOM 633 C CA . ILE A 1 79 ? -24.175 -12.479 28.083 1.00 92.06 79 ILE A CA 1
ATOM 634 C C . ILE A 1 79 ? -25.441 -11.677 28.389 1.00 92.06 79 ILE A C 1
ATOM 636 O O . ILE A 1 79 ? -26.307 -11.490 27.531 1.00 92.06 79 ILE A O 1
ATOM 640 N N . GLU A 1 80 ? -25.558 -11.210 29.630 1.00 90.56 80 GLU A N 1
ATOM 641 C CA . GLU A 1 80 ? -26.676 -10.369 30.048 1.00 90.56 80 GLU A CA 1
ATOM 642 C C . GLU A 1 80 ? -26.696 -9.064 29.239 1.00 90.56 80 GLU A C 1
ATOM 644 O O . GLU A 1 80 ? -25.681 -8.386 29.098 1.00 90.56 80 GLU A O 1
ATOM 649 N N . GLY A 1 81 ? -27.861 -8.721 28.681 1.00 91.56 81 GLY A N 1
ATOM 650 C CA . GLY A 1 81 ? -28.031 -7.502 27.890 1.00 91.56 81 GLY A CA 1
ATOM 651 C C . GLY A 1 81 ? -27.442 -7.555 26.478 1.00 91.56 81 GLY A C 1
ATOM 652 O O . GLY A 1 81 ? -27.417 -6.518 25.818 1.00 91.56 81 GLY A O 1
ATOM 653 N N . ALA A 1 82 ? -27.025 -8.725 25.973 1.00 95.06 82 ALA A N 1
ATOM 654 C CA . ALA A 1 82 ? -26.544 -8.871 24.594 1.00 95.06 82 ALA A CA 1
ATOM 655 C C . ALA A 1 82 ? -27.563 -8.378 23.549 1.00 95.06 82 ALA A C 1
ATOM 657 O O . ALA A 1 82 ? -27.189 -7.834 22.519 1.00 95.06 82 ALA A O 1
ATOM 658 N N . ASN A 1 83 ? -28.864 -8.464 23.831 1.00 97.19 83 ASN A N 1
ATOM 659 C CA . ASN A 1 83 ? -29.901 -7.907 22.965 1.00 97.19 83 ASN A CA 1
ATOM 660 C C . ASN A 1 83 ? -29.916 -6.370 22.896 1.00 97.19 83 ASN A C 1
ATOM 662 O O . ASN A 1 83 ? -30.659 -5.823 22.086 1.00 97.19 83 ASN A O 1
ATOM 666 N N . LYS A 1 84 ? -29.159 -5.676 23.746 1.00 96.62 84 LYS A N 1
ATOM 667 C CA . LYS A 1 84 ? -29.019 -4.214 23.785 1.00 96.62 84 LYS A CA 1
ATOM 668 C C . LYS A 1 84 ? -27.570 -3.773 23.574 1.00 96.62 84 LYS A C 1
ATOM 670 O O . LYS A 1 84 ? -27.219 -2.653 23.915 1.00 96.62 84 LYS A O 1
ATOM 675 N N . SER A 1 85 ? -26.717 -4.632 23.030 1.00 97.38 85 SER A N 1
ATOM 676 C CA . SER A 1 85 ? -25.295 -4.330 22.859 1.00 97.38 85 SER A CA 1
ATOM 677 C C . SER A 1 85 ? -24.992 -3.381 21.699 1.00 97.38 85 SER A C 1
ATOM 679 O O . SER A 1 85 ? -23.824 -3.107 21.447 1.00 97.38 85 SER A O 1
ATOM 681 N N . GLY A 1 86 ? -25.999 -2.966 20.924 1.00 98.12 86 GLY A N 1
ATOM 682 C CA . GLY A 1 86 ? -25.794 -2.145 19.739 1.00 98.12 86 GLY A CA 1
ATOM 683 C C . GLY A 1 86 ? -25.519 -0.678 20.070 1.00 98.12 86 GLY A C 1
ATOM 684 O O . GLY A 1 86 ? -26.132 -0.114 20.980 1.00 98.12 86 GLY A O 1
ATOM 685 N N . PHE A 1 87 ? -24.659 -0.052 19.272 1.00 98.44 87 PHE A N 1
ATOM 686 C CA . PHE A 1 87 ? -24.319 1.365 19.376 1.00 98.44 87 PHE A CA 1
ATOM 687 C C . PHE A 1 87 ? -24.227 2.022 17.995 1.00 98.44 87 PHE A C 1
ATOM 689 O O . PHE A 1 87 ? -23.956 1.357 16.988 1.00 98.44 87 PHE A O 1
ATOM 696 N N . GLN A 1 88 ? -24.413 3.341 17.954 1.00 98.31 88 GLN A N 1
ATOM 697 C CA . GLN A 1 88 ? -24.024 4.177 16.820 1.00 98.31 88 GLN A CA 1
ATOM 698 C C . GLN A 1 88 ? -23.364 5.467 17.317 1.00 98.31 88 GLN A C 1
ATOM 700 O O . GLN A 1 88 ? -23.691 5.978 18.386 1.00 98.31 88 GLN A O 1
ATOM 705 N N . VAL A 1 89 ? -22.459 6.031 16.525 1.00 97.62 89 VAL A N 1
ATOM 706 C CA . VAL A 1 89 ? -21.863 7.337 16.813 1.00 97.62 89 VAL A CA 1
ATOM 707 C C . VAL A 1 89 ? -21.426 8.023 15.525 1.00 97.62 89 VAL A C 1
ATOM 709 O O . VAL A 1 89 ? -20.893 7.402 14.609 1.00 97.62 89 VAL A O 1
ATOM 712 N N . THR A 1 90 ? -21.662 9.329 15.451 1.00 97.25 90 THR A N 1
ATOM 713 C CA . THR A 1 90 ? -21.100 10.201 14.416 1.00 97.25 90 THR A CA 1
ATOM 714 C C . THR A 1 90 ? -20.132 11.168 15.076 1.00 97.25 90 THR A C 1
ATOM 716 O O . THR A 1 90 ? -20.470 11.778 16.093 1.00 97.25 90 THR A O 1
ATOM 719 N N . MET A 1 91 ? -18.945 11.323 14.494 1.00 95.19 91 MET A N 1
ATOM 720 C CA . MET A 1 91 ? -17.944 12.289 14.944 1.00 95.19 91 MET A CA 1
ATOM 721 C C . MET A 1 91 ? -17.447 13.149 13.785 1.00 95.19 91 MET A C 1
ATOM 723 O O . MET A 1 91 ? -17.340 12.679 12.653 1.00 95.19 91 MET A O 1
ATOM 727 N N . ASN A 1 92 ? -17.090 14.399 14.075 1.00 94.88 92 ASN A N 1
ATOM 728 C CA . ASN A 1 92 ? -16.324 15.220 13.139 1.00 94.88 92 ASN A CA 1
ATOM 729 C C . ASN A 1 92 ? -14.852 14.801 13.180 1.00 94.88 92 ASN A C 1
ATOM 731 O O . ASN A 1 92 ? -14.333 14.496 14.252 1.00 94.88 92 ASN A O 1
ATOM 735 N N . ILE A 1 93 ? -14.173 14.836 12.036 1.00 91.94 93 ILE A N 1
ATOM 736 C CA . ILE A 1 93 ? -12.760 14.471 11.910 1.00 91.94 93 ILE A CA 1
ATOM 737 C C . ILE A 1 93 ? -11.883 15.662 12.331 1.00 91.94 93 ILE A C 1
ATOM 739 O O . ILE A 1 93 ? -11.863 16.684 11.639 1.00 91.94 93 ILE A O 1
ATOM 743 N N . PRO A 1 94 ? -11.131 15.574 13.445 1.00 91.44 94 PRO A N 1
ATOM 744 C CA . PRO A 1 94 ? -10.135 16.574 13.808 1.00 91.44 94 PRO A CA 1
ATOM 745 C C . PRO A 1 94 ? -8.970 16.570 12.812 1.00 91.44 94 PRO A C 1
ATOM 747 O O . PRO A 1 94 ? -8.571 15.516 12.324 1.00 91.44 94 PRO A O 1
ATOM 750 N N . THR A 1 95 ? -8.330 17.723 12.594 1.00 86.06 95 THR A N 1
ATOM 751 C CA . THR A 1 95 ? -7.195 17.855 11.656 1.00 86.06 95 THR A CA 1
ATOM 752 C C . THR A 1 95 ? -6.068 16.852 11.919 1.00 86.06 95 THR A C 1
ATOM 754 O O . THR A 1 95 ? -5.481 16.336 10.982 1.00 86.06 95 THR A O 1
ATOM 757 N N . LYS A 1 96 ? -5.803 16.513 13.187 1.00 86.00 96 LYS A N 1
ATOM 758 C CA . LYS A 1 96 ? -4.778 15.527 13.581 1.00 86.00 96 LYS A CA 1
ATOM 759 C C . LYS A 1 96 ? -5.084 14.075 13.194 1.00 86.00 96 LYS A C 1
ATOM 761 O O . LYS A 1 96 ? -4.226 13.225 13.369 1.00 86.00 96 LYS A O 1
ATOM 766 N N . MET A 1 97 ? -6.298 13.785 12.726 1.00 89.25 97 MET A N 1
ATOM 767 C CA . MET A 1 97 ? -6.655 12.484 12.159 1.00 89.25 97 MET A CA 1
ATOM 768 C C . MET A 1 97 ? -6.537 12.470 10.630 1.00 89.25 97 MET A C 1
ATOM 770 O O . MET A 1 97 ? -6.407 11.395 10.062 1.00 89.25 97 MET A O 1
ATOM 774 N N . GLN A 1 98 ? -6.554 13.631 9.962 1.00 85.25 98 GLN A N 1
ATOM 775 C CA . GLN A 1 98 ? -6.454 13.699 8.500 1.00 85.25 98 GLN A CA 1
ATOM 776 C C . GLN A 1 98 ? -5.118 13.111 8.032 1.00 85.25 98 GLN A C 1
ATOM 778 O O . GLN A 1 98 ? -4.065 13.447 8.578 1.00 85.25 98 GLN A O 1
ATOM 783 N N . GLY A 1 99 ? -5.159 12.207 7.057 1.00 78.25 99 GLY A N 1
ATOM 784 C CA . GLY A 1 99 ? -3.999 11.487 6.537 1.00 78.25 99 GLY A CA 1
ATOM 785 C C . GLY A 1 99 ? -3.387 10.455 7.491 1.00 78.25 99 GLY A C 1
ATOM 786 O O . GLY A 1 99 ? -2.312 9.941 7.189 1.00 78.25 99 GLY A O 1
ATOM 787 N N . HIS A 1 100 ? -4.022 10.151 8.628 1.00 83.00 100 HIS A N 1
ATOM 788 C CA . HIS A 1 100 ? -3.484 9.222 9.623 1.00 83.00 100 HIS A CA 1
ATOM 789 C C . HIS A 1 100 ? -4.284 7.923 9.682 1.00 83.00 100 HIS A C 1
ATOM 791 O O . HIS A 1 100 ? -5.509 7.898 9.542 1.00 83.00 100 HIS A O 1
ATOM 797 N N . LEU A 1 101 ? -3.562 6.833 9.934 1.00 86.44 101 LEU A N 1
ATOM 798 C CA . LEU A 1 101 ? -4.149 5.563 10.324 1.00 86.44 101 LEU A CA 1
ATOM 799 C C . LEU A 1 101 ? -4.579 5.644 11.788 1.00 86.44 101 LEU A C 1
ATOM 801 O O . LEU A 1 101 ? -3.764 5.964 12.659 1.00 86.44 101 LEU A O 1
ATOM 805 N N . VAL A 1 102 ? -5.840 5.329 12.056 1.00 92.69 102 VAL A N 1
ATOM 806 C CA . VAL A 1 102 ? -6.404 5.347 13.404 1.00 92.69 102 VAL A CA 1
ATOM 807 C C . VAL A 1 102 ? -7.075 4.025 13.746 1.00 92.69 102 VAL A C 1
ATOM 809 O O . VAL A 1 102 ? -7.488 3.278 12.863 1.00 92.69 102 VAL A O 1
ATOM 812 N N . ARG A 1 103 ? -7.221 3.735 15.035 1.00 95.25 103 ARG A N 1
ATOM 813 C CA . ARG A 1 103 ? -8.112 2.676 15.527 1.00 95.25 103 ARG A CA 1
ATOM 814 C C . ARG A 1 103 ? -9.244 3.311 16.315 1.00 95.25 103 ARG A C 1
ATOM 816 O O . ARG A 1 103 ? -8.998 4.149 17.184 1.00 95.25 103 ARG A O 1
ATOM 823 N N . PHE A 1 104 ? -10.468 2.899 16.016 1.00 97.31 104 PHE A N 1
ATOM 824 C CA . PHE A 1 104 ? -11.637 3.256 16.804 1.00 97.31 104 PHE A CA 1
ATOM 825 C C . PHE A 1 104 ? -11.801 2.238 17.923 1.00 97.31 104 PHE A C 1
ATOM 827 O O . PHE A 1 104 ? -11.740 1.033 17.691 1.00 97.31 104 PHE A O 1
ATOM 834 N N . VAL A 1 105 ? -12.006 2.723 19.137 1.00 98.12 105 VAL A N 1
ATO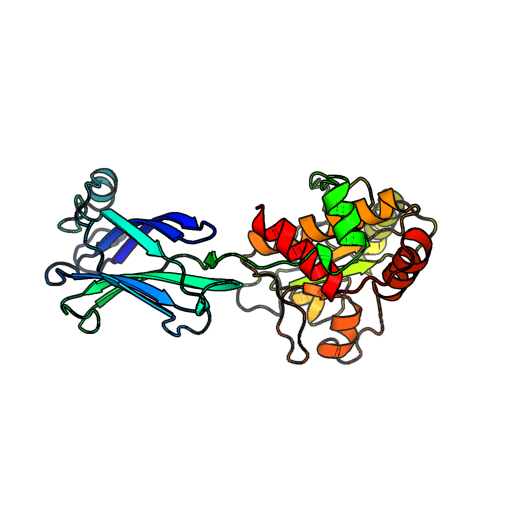M 835 C CA . VAL A 1 105 ? -12.192 1.906 20.330 1.00 98.12 105 VAL A CA 1
ATOM 836 C C . VAL A 1 105 ? -13.561 2.217 20.908 1.00 98.12 105 VAL A C 1
ATOM 838 O O . VAL A 1 105 ? -13.843 3.361 21.260 1.00 98.12 105 VAL A O 1
ATOM 841 N N . HIS A 1 106 ? -14.407 1.196 21.003 1.00 98.31 106 HIS A N 1
ATOM 842 C CA . HIS A 1 106 ? -15.639 1.245 21.772 1.00 98.31 106 HIS A CA 1
ATOM 843 C C . HIS A 1 106 ? -15.345 0.790 23.195 1.00 98.31 106 HIS A C 1
ATOM 845 O O . HIS A 1 106 ? -15.048 -0.385 23.427 1.00 98.31 106 HIS A O 1
ATOM 851 N N . ARG A 1 107 ? -15.449 1.713 24.145 1.00 98.31 107 ARG A N 1
ATOM 852 C CA . ARG A 1 107 ? -15.149 1.487 25.555 1.00 98.31 107 ARG A CA 1
ATOM 853 C C . ARG A 1 107 ? -16.421 1.451 26.392 1.00 98.31 107 ARG A C 1
ATOM 855 O O . ARG A 1 107 ? -17.134 2.446 26.446 1.00 98.31 107 ARG A O 1
ATOM 862 N N . LEU A 1 108 ? -16.642 0.357 27.118 1.00 97.81 108 LEU A N 1
ATOM 863 C CA . LEU A 1 108 ? -17.606 0.276 28.224 1.00 97.81 108 LEU A CA 1
ATOM 864 C C . LEU A 1 108 ? -16.885 0.622 29.528 1.00 97.81 108 LEU A C 1
ATOM 866 O O . LEU A 1 108 ? -15.821 0.063 29.788 1.00 97.81 108 LEU A O 1
ATOM 870 N N . THR A 1 109 ? -17.426 1.503 30.370 1.00 97.62 109 THR A N 1
ATOM 871 C CA . THR A 1 109 ? -16.744 1.944 31.604 1.00 97.62 109 THR A CA 1
ATOM 872 C C . THR A 1 109 ? -17.691 2.361 32.732 1.00 97.62 109 THR A C 1
ATOM 874 O O . THR A 1 109 ? -18.854 2.704 32.507 1.00 97.62 109 THR A O 1
ATOM 877 N N . ASP A 1 110 ? -17.198 2.280 33.968 1.00 97.00 110 ASP A N 1
ATOM 878 C CA . ASP A 1 110 ? -17.899 2.708 35.187 1.00 97.00 110 ASP A CA 1
ATOM 879 C C . ASP A 1 110 ? -17.728 4.203 35.505 1.00 97.00 110 ASP A C 1
ATOM 881 O O . ASP A 1 110 ? -18.430 4.745 36.361 1.00 97.00 110 ASP A O 1
ATOM 885 N N . ASP A 1 111 ? -16.840 4.883 34.784 1.00 97.38 111 ASP A N 1
ATOM 886 C CA . ASP A 1 111 ? -16.516 6.291 34.982 1.00 97.38 111 ASP A CA 1
ATOM 887 C C . ASP A 1 111 ? -17.170 7.186 33.927 1.00 97.38 111 ASP A C 1
ATOM 889 O O . ASP A 1 111 ? -17.015 6.984 32.721 1.00 97.38 111 ASP A O 1
ATOM 893 N N . LYS A 1 112 ? -17.829 8.244 34.402 1.00 95.50 112 LYS A N 1
ATOM 894 C CA . LYS A 1 112 ? -18.475 9.254 33.562 1.00 95.50 112 LYS A CA 1
ATOM 895 C C . LYS A 1 112 ? -17.506 9.934 32.595 1.00 95.50 112 LYS A C 1
ATOM 897 O O . LYS A 1 112 ? -17.955 10.387 31.557 1.00 95.50 112 LYS A O 1
ATOM 902 N N . ASP A 1 113 ? -16.214 10.009 32.927 1.00 94.00 113 ASP A N 1
ATOM 903 C CA . ASP A 1 113 ? -15.195 10.694 32.118 1.00 94.00 113 ASP A CA 1
ATOM 904 C C . ASP A 1 113 ? -14.385 9.715 31.237 1.00 94.00 113 ASP A C 1
ATOM 906 O O . ASP A 1 113 ? -13.472 10.119 30.506 1.00 94.00 113 ASP A O 1
ATOM 910 N N . GLY A 1 114 ? -14.707 8.417 31.291 1.00 92.69 114 GLY A N 1
ATOM 911 C CA . GLY A 1 114 ? -14.121 7.394 30.426 1.00 92.69 114 GLY A CA 1
ATOM 912 C C . GLY A 1 114 ? -12.835 6.724 30.935 1.00 92.69 114 GLY A C 1
ATOM 913 O O . GLY A 1 114 ? -12.251 5.916 30.206 1.00 92.69 114 GLY A O 1
ATOM 914 N N . ASN A 1 115 ? -12.367 7.040 32.151 1.00 92.88 115 ASN A N 1
ATOM 915 C CA . ASN A 1 115 ? -11.014 6.702 32.633 1.00 92.88 115 ASN A CA 1
ATOM 916 C C . ASN A 1 115 ? -10.966 5.660 33.767 1.00 92.88 115 ASN A C 1
ATOM 918 O O . ASN A 1 115 ? -9.879 5.330 34.237 1.00 92.88 115 ASN A O 1
ATOM 922 N N . GLY A 1 116 ? -12.121 5.174 34.221 1.00 93.75 116 GLY A N 1
ATOM 923 C CA . GLY A 1 116 ? -12.256 4.198 35.304 1.00 93.75 116 GLY A CA 1
ATOM 924 C C . GLY A 1 116 ? -11.913 2.766 34.902 1.00 93.75 116 GLY A C 1
ATOM 925 O O . GLY A 1 116 ? -11.013 2.510 34.106 1.00 93.75 116 GLY A O 1
ATOM 926 N N . ASN A 1 117 ? -12.633 1.800 35.461 1.00 96.12 117 ASN A N 1
ATOM 927 C CA . ASN A 1 117 ? -12.510 0.405 35.065 1.00 96.12 117 ASN A CA 1
ATOM 928 C C . ASN A 1 117 ? -13.274 0.195 33.750 1.00 96.12 117 ASN A C 1
ATOM 930 O O . ASN A 1 117 ? -14.495 0.372 33.702 1.00 96.12 117 ASN A O 1
ATOM 934 N N . PHE A 1 118 ? -12.582 -0.255 32.704 1.00 96.69 118 PHE A N 1
ATOM 935 C CA . PHE A 1 118 ? -13.134 -0.329 31.356 1.00 96.69 118 PHE A CA 1
ATOM 936 C C . PHE A 1 118 ? -12.949 -1.680 30.655 1.00 96.69 118 PHE A C 1
ATOM 938 O O . PHE A 1 118 ? -12.143 -2.511 31.068 1.00 96.69 118 PHE A O 1
ATOM 945 N N . ILE A 1 119 ? -13.715 -1.874 29.581 1.00 96.56 119 ILE A N 1
ATOM 946 C CA . ILE A 1 119 ? -13.593 -2.969 28.610 1.00 96.56 119 ILE A CA 1
ATOM 947 C C . ILE A 1 119 ? -13.609 -2.343 27.222 1.00 96.56 119 ILE A C 1
ATOM 949 O O . ILE A 1 119 ? -14.517 -1.571 26.908 1.00 96.56 119 ILE A O 1
ATOM 953 N N . ASP A 1 120 ? -12.632 -2.707 26.399 1.00 97.38 120 ASP A N 1
ATOM 954 C CA . ASP A 1 120 ? -12.444 -2.135 25.072 1.00 97.38 120 ASP A CA 1
ATOM 955 C C . ASP A 1 120 ? -12.725 -3.160 23.972 1.00 97.38 120 ASP A C 1
ATOM 957 O O . ASP A 1 120 ? -12.407 -4.346 24.093 1.00 97.38 120 ASP A O 1
ATOM 961 N N . LEU A 1 121 ? -13.294 -2.663 22.879 1.00 96.94 121 LEU A N 1
ATOM 962 C CA . LEU A 1 121 ? -13.377 -3.324 21.584 1.00 96.94 121 LEU A CA 1
ATOM 963 C C . LEU A 1 121 ? -12.732 -2.395 20.560 1.00 96.94 121 LEU A C 1
ATOM 965 O O . LEU A 1 121 ? -13.176 -1.259 20.407 1.00 96.94 121 LEU A O 1
ATOM 969 N N . SER A 1 122 ? -11.723 -2.881 19.844 1.00 96.19 122 SER A N 1
ATOM 970 C CA . SER A 1 122 ? -10.998 -2.096 18.841 1.00 96.19 122 SER A CA 1
ATOM 971 C C . SER A 1 122 ? -11.403 -2.493 17.426 1.00 96.19 122 SER A C 1
ATOM 973 O O . SER A 1 122 ? -11.590 -3.674 17.138 1.00 96.19 122 SER A O 1
ATOM 975 N N . SER A 1 123 ? -11.494 -1.516 16.530 1.00 94.50 123 SER A N 1
ATOM 976 C CA . SER A 1 123 ? -11.597 -1.753 15.094 1.00 94.50 123 SER A CA 1
ATOM 977 C C . SER A 1 123 ? -10.261 -2.230 14.515 1.00 94.50 123 SER A C 1
ATOM 979 O O . SER A 1 123 ? -9.192 -2.030 15.104 1.00 94.50 123 SER A O 1
ATOM 981 N N . ASN A 1 124 ? -10.309 -2.757 13.290 1.00 86.69 124 ASN A N 1
ATOM 982 C CA . ASN A 1 124 ? -9.129 -2.759 12.427 1.00 86.69 124 ASN A CA 1
ATOM 983 C C . ASN A 1 124 ? -8.644 -1.314 12.190 1.00 86.69 124 ASN A C 1
ATOM 985 O O . ASN A 1 124 ? -9.420 -0.369 12.381 1.00 86.69 124 ASN A O 1
ATOM 989 N N . PRO A 1 125 ? -7.376 -1.108 11.801 1.00 86.38 125 PRO A N 1
ATOM 990 C CA . PRO A 1 125 ? -6.894 0.217 11.440 1.00 86.38 125 PRO A CA 1
ATOM 991 C C . PRO A 1 125 ? -7.719 0.825 10.297 1.00 86.38 125 PRO A C 1
ATOM 993 O O . PRO A 1 125 ? -8.034 0.146 9.325 1.00 86.38 125 PRO A O 1
ATOM 996 N N . VAL A 1 126 ? -8.055 2.107 10.414 1.00 87.19 126 VAL A N 1
ATOM 997 C CA . VAL A 1 126 ? -8.821 2.873 9.427 1.00 87.19 126 VAL A CA 1
ATOM 998 C C . VAL A 1 126 ? -8.016 4.091 9.015 1.00 87.19 126 VAL A C 1
ATOM 1000 O O . VAL A 1 126 ? -7.599 4.886 9.857 1.00 87.19 126 VAL A O 1
ATOM 1003 N N . LEU A 1 127 ? -7.781 4.239 7.717 1.00 85.25 127 LEU A N 1
ATOM 1004 C CA . LEU A 1 127 ? -7.106 5.409 7.177 1.00 85.25 127 LEU A CA 1
ATOM 1005 C C . LEU A 1 127 ? -8.116 6.542 7.000 1.00 85.25 127 LEU A C 1
ATOM 1007 O O . LEU A 1 127 ? -9.124 6.382 6.315 1.00 85.25 127 LEU A O 1
ATOM 1011 N N . VAL A 1 128 ? -7.858 7.687 7.624 1.00 86.69 128 VAL A N 1
ATOM 1012 C CA . VAL A 1 128 ? -8.782 8.823 7.585 1.00 86.69 128 VAL A CA 1
ATOM 1013 C C . VAL A 1 128 ? -8.303 9.842 6.561 1.00 86.69 128 VAL A C 1
ATOM 1015 O O . VAL A 1 128 ? -7.253 10.443 6.757 1.00 86.69 128 VAL A O 1
ATOM 1018 N N . ASN A 1 129 ? -9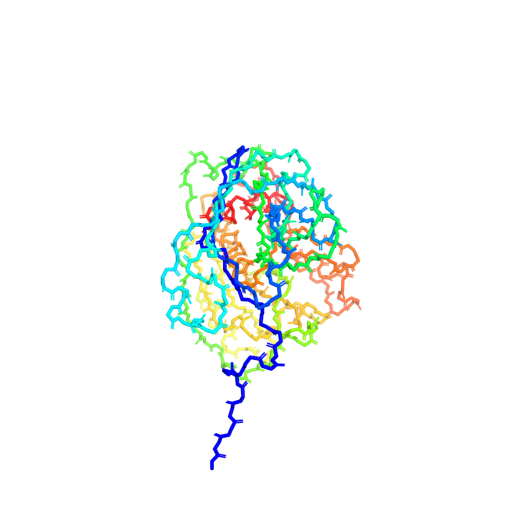.082 10.039 5.488 1.00 80.56 129 ASN A N 1
ATOM 1019 C CA . ASN A 1 129 ? -8.854 11.020 4.413 1.00 80.56 129 ASN A CA 1
ATOM 1020 C C . ASN A 1 129 ? -7.381 11.135 4.009 1.00 80.56 129 ASN A C 1
ATOM 1022 O O . ASN A 1 129 ? -6.703 12.117 4.319 1.00 80.56 129 ASN A O 1
ATOM 1026 N N . LEU A 1 130 ? -6.878 10.104 3.337 1.00 79.44 130 LEU A N 1
ATOM 1027 C CA . LEU A 1 130 ? -5.525 10.111 2.807 1.00 79.44 130 LEU A CA 1
ATOM 1028 C C . LEU A 1 130 ? -5.366 11.262 1.806 1.00 79.44 130 LEU A C 1
ATOM 1030 O O . LEU A 1 130 ? -5.911 11.221 0.707 1.00 79.44 130 LEU A O 1
ATOM 1034 N N . GLU A 1 131 ? -4.634 12.305 2.194 1.00 81.00 131 GLU A N 1
ATOM 1035 C CA . GLU A 1 131 ? -4.394 13.445 1.315 1.00 81.00 131 GLU A CA 1
ATOM 1036 C C . GLU A 1 131 ? -3.430 13.062 0.193 1.00 81.00 131 GLU A C 1
ATOM 1038 O O . GLU A 1 131 ? -2.356 12.505 0.436 1.00 81.00 131 GLU A O 1
ATOM 1043 N N . TYR A 1 132 ? -3.779 13.427 -1.038 1.00 87.25 132 TYR A N 1
ATOM 1044 C CA . TYR A 1 132 ? -2.918 13.298 -2.206 1.00 87.25 132 TYR A CA 1
ATOM 1045 C C . TYR A 1 132 ? -2.956 14.567 -3.064 1.00 87.25 132 TYR A C 1
ATOM 1047 O O . TYR A 1 132 ? -3.941 15.305 -3.092 1.00 87.25 132 TYR A O 1
ATOM 1055 N N . ASN A 1 133 ? -1.877 14.825 -3.797 1.00 91.38 133 ASN A N 1
ATOM 1056 C CA . ASN A 1 133 ? -1.739 15.963 -4.694 1.00 91.38 133 ASN A CA 1
ATOM 1057 C C . ASN A 1 133 ? -1.258 15.519 -6.080 1.00 91.38 133 ASN A C 1
ATOM 1059 O O . ASN A 1 133 ? -0.117 15.757 -6.478 1.00 91.38 133 ASN A O 1
ATOM 1063 N N . LEU A 1 134 ? -2.173 14.941 -6.863 1.00 92.94 134 LEU A N 1
ATOM 1064 C CA . LEU A 1 134 ? -1.902 14.579 -8.260 1.00 92.94 134 LEU A CA 1
ATOM 1065 C C . LEU A 1 134 ? -1.521 15.790 -9.125 1.00 92.94 134 LEU A C 1
ATOM 1067 O O . LEU A 1 134 ? -0.819 15.648 -10.122 1.00 92.94 134 LEU A O 1
ATOM 1071 N N . ASN A 1 135 ? -1.930 17.002 -8.739 1.00 93.00 135 ASN A N 1
ATOM 1072 C CA . ASN A 1 135 ? -1.598 18.217 -9.477 1.00 93.00 135 ASN A CA 1
ATOM 1073 C C . ASN A 1 135 ? -0.134 18.652 -9.312 1.00 93.00 135 ASN A C 1
ATOM 1075 O O . ASN A 1 135 ? 0.312 19.495 -10.096 1.00 93.00 135 ASN A O 1
ATOM 1079 N N . ALA A 1 136 ? 0.613 18.103 -8.349 1.00 91.81 136 ALA A N 1
ATOM 1080 C CA . ALA A 1 136 ? 2.027 18.423 -8.145 1.00 91.81 136 ALA A CA 1
ATOM 1081 C C . ALA A 1 136 ? 2.907 18.002 -9.334 1.00 91.81 136 ALA A C 1
ATOM 1083 O O . ALA A 1 136 ? 3.873 18.695 -9.649 1.00 91.81 136 ALA A O 1
ATOM 1084 N N . ASN A 1 137 ? 2.539 16.920 -10.029 1.00 97.44 137 ASN A N 1
ATOM 1085 C CA . ASN A 1 137 ? 3.282 16.380 -11.163 1.00 97.44 137 ASN A CA 1
ATOM 1086 C C . ASN A 1 137 ? 2.489 16.503 -12.476 1.00 97.44 137 ASN A C 1
ATOM 1088 O O . ASN A 1 137 ? 1.272 16.314 -12.506 1.00 97.44 137 ASN A O 1
ATOM 1092 N N . GLY A 1 138 ? 3.176 16.805 -13.582 1.00 97.88 138 GLY A N 1
ATOM 1093 C CA . GLY A 1 138 ? 2.544 16.945 -14.898 1.00 97.88 138 GLY A CA 1
ATOM 1094 C C . GLY A 1 138 ? 1.909 15.653 -15.426 1.00 97.88 138 GLY A C 1
ATOM 1095 O O . GLY A 1 138 ? 0.869 15.717 -16.079 1.00 97.88 138 GLY A O 1
ATOM 1096 N N . ILE A 1 139 ? 2.490 14.494 -15.107 1.00 98.69 139 ILE A N 1
ATOM 1097 C CA . ILE A 1 139 ? 2.014 13.176 -15.549 1.00 98.69 139 ILE A CA 1
ATOM 1098 C C . ILE A 1 139 ? 0.784 12.753 -14.746 1.00 98.69 139 ILE A C 1
ATOM 1100 O O . ILE A 1 139 ? -0.232 12.404 -15.336 1.00 98.69 139 ILE A O 1
ATOM 1104 N N . ASN A 1 140 ? 0.817 12.884 -13.417 1.00 98.50 140 ASN A N 1
ATOM 1105 C CA . ASN A 1 140 ? -0.350 12.605 -12.570 1.00 98.50 140 ASN A CA 1
ATOM 1106 C C . ASN A 1 140 ? -1.535 13.520 -12.919 1.00 98.50 140 ASN A C 1
ATOM 1108 O O . ASN A 1 140 ? -2.681 13.077 -12.980 1.00 98.50 140 ASN A O 1
ATOM 1112 N N . ARG A 1 141 ? -1.266 14.792 -13.237 1.00 97.75 141 ARG A N 1
ATOM 1113 C CA . ARG A 1 141 ? -2.291 15.708 -13.753 1.00 97.75 141 ARG A CA 1
ATOM 1114 C C . ARG A 1 141 ? -2.831 15.264 -15.113 1.00 97.75 141 ARG A C 1
ATOM 1116 O O . ARG A 1 141 ? -4.028 15.383 -15.356 1.00 97.75 141 ARG A O 1
ATOM 1123 N N . TYR A 1 142 ? -1.970 14.769 -16.002 1.00 98.38 142 TYR A N 1
ATOM 1124 C CA . TYR A 1 142 ? -2.392 14.206 -17.285 1.00 98.38 142 TYR A CA 1
ATOM 1125 C C . TYR A 1 142 ? -3.293 12.979 -17.089 1.00 98.38 142 TYR A C 1
ATOM 1127 O O . TYR A 1 142 ? -4.346 12.920 -17.720 1.00 98.38 142 TYR A O 1
ATOM 1135 N N . ILE A 1 143 ? -2.933 12.060 -16.189 1.00 98.56 143 ILE A N 1
ATOM 1136 C CA . ILE A 1 143 ? -3.747 10.894 -15.807 1.00 98.56 143 ILE A CA 1
ATOM 1137 C C . ILE A 1 143 ? -5.142 11.339 -15.358 1.00 98.56 143 ILE A C 1
ATOM 1139 O O . ILE A 1 143 ? -6.140 10.903 -15.936 1.00 98.56 143 ILE A O 1
ATOM 1143 N N . LEU A 1 144 ? -5.206 12.280 -14.410 1.00 96.31 144 LEU A N 1
ATOM 1144 C CA . LEU A 1 144 ? -6.463 12.800 -13.869 1.00 96.31 144 LEU A CA 1
ATOM 1145 C C . LEU A 1 144 ? -7.331 13.459 -14.952 1.00 96.31 144 LEU A C 1
ATOM 1147 O O . LEU A 1 144 ? -8.517 13.160 -15.070 1.00 96.31 144 LEU A O 1
ATOM 1151 N N . ASN A 1 145 ? -6.740 14.339 -15.765 1.00 97.44 145 ASN A N 1
ATOM 1152 C CA . ASN A 1 145 ? -7.465 15.099 -16.787 1.00 97.44 145 ASN A CA 1
ATOM 1153 C C . ASN A 1 145 ? -7.971 14.235 -17.948 1.00 97.44 145 ASN A C 1
ATOM 1155 O O . ASN A 1 145 ? -8.922 14.625 -18.621 1.00 97.44 145 ASN A O 1
ATOM 1159 N N . ASN A 1 146 ? -7.320 13.100 -18.212 1.00 97.81 146 ASN A N 1
ATOM 1160 C CA . ASN A 1 146 ? -7.710 12.178 -19.277 1.00 97.81 146 ASN A CA 1
ATOM 1161 C C . ASN A 1 146 ? -8.519 10.982 -18.759 1.00 97.81 146 ASN A C 1
ATOM 1163 O O . ASN A 1 146 ? -8.844 10.103 -19.553 1.00 97.81 146 ASN A O 1
ATOM 1167 N N . HIS A 1 147 ? -8.855 10.949 -17.463 1.00 96.69 147 HIS A N 1
ATOM 1168 C CA . HIS A 1 147 ? -9.603 9.857 -16.834 1.00 96.69 147 HIS A CA 1
ATOM 1169 C C . HIS A 1 147 ? -8.997 8.479 -17.137 1.00 96.69 147 HIS A C 1
ATOM 1171 O O . HIS A 1 147 ? -9.703 7.534 -17.495 1.00 96.69 147 HIS A O 1
ATOM 1177 N N . ILE A 1 148 ? -7.668 8.388 -17.052 1.00 98.00 148 ILE A N 1
ATOM 1178 C CA . ILE A 1 148 ? -6.959 7.130 -17.269 1.00 98.00 148 ILE A CA 1
ATOM 1179 C C . ILE A 1 148 ? -7.218 6.220 -16.069 1.00 98.00 148 ILE A C 1
ATOM 1181 O O . ILE A 1 148 ? -6.883 6.584 -14.948 1.00 98.00 148 ILE A O 1
ATOM 1185 N N . ASN A 1 149 ? -7.798 5.047 -16.325 1.00 96.06 149 ASN A N 1
ATOM 1186 C CA . ASN A 1 149 ? -8.108 4.042 -15.309 1.00 96.06 149 ASN A CA 1
ATOM 1187 C C . ASN A 1 149 ? -7.166 2.839 -15.419 1.00 96.06 149 ASN A C 1
ATOM 1189 O O . ASN A 1 149 ? -6.610 2.573 -16.491 1.00 96.06 149 ASN A O 1
ATOM 1193 N N . HIS A 1 150 ? -7.040 2.105 -14.316 1.00 98.31 150 HIS A N 1
ATOM 1194 C CA . HIS A 1 150 ? -6.248 0.885 -14.238 1.00 98.31 150 HIS A CA 1
ATOM 1195 C C . HIS A 1 150 ? -6.905 -0.287 -14.990 1.00 98.31 150 HIS A C 1
ATOM 1197 O O . HIS A 1 150 ? -8.124 -0.348 -15.183 1.00 98.31 150 HIS A O 1
ATOM 1203 N N . ALA A 1 151 ? -6.083 -1.249 -15.399 1.00 98.44 151 ALA A N 1
ATOM 1204 C CA . ALA A 1 151 ? -6.516 -2.554 -15.874 1.00 98.44 151 ALA A CA 1
ATOM 1205 C C . ALA A 1 151 ? -6.991 -3.442 -14.710 1.00 98.44 151 ALA A C 1
ATOM 1207 O O . ALA A 1 151 ? -6.736 -3.175 -13.535 1.00 98.44 151 ALA A O 1
ATOM 1208 N N . THR A 1 152 ? -7.688 -4.530 -15.030 1.00 98.38 152 THR A N 1
ATOM 1209 C CA . THR A 1 152 ? -8.026 -5.564 -14.043 1.00 98.38 152 THR A CA 1
ATOM 1210 C C . THR A 1 152 ? -6.804 -6.436 -13.751 1.00 98.38 152 THR A C 1
ATOM 1212 O O . THR A 1 152 ? -6.105 -6.844 -14.679 1.00 98.38 152 THR A O 1
ATOM 1215 N N . ILE A 1 153 ? -6.585 -6.774 -12.477 1.00 98.75 153 ILE A N 1
ATOM 1216 C CA . ILE A 1 153 ? -5.571 -7.758 -12.077 1.00 98.75 153 ILE A CA 1
ATOM 1217 C C . ILE A 1 153 ? -5.994 -9.134 -12.594 1.00 98.75 153 ILE A C 1
ATOM 1219 O O . ILE A 1 153 ? -7.065 -9.636 -12.251 1.00 98.75 153 ILE A O 1
ATOM 1223 N N . THR A 1 154 ? -5.151 -9.744 -13.421 1.00 98.69 154 THR A N 1
ATOM 1224 C CA . THR A 1 154 ? -5.330 -11.120 -13.892 1.00 98.69 154 THR A CA 1
ATOM 1225 C C . THR A 1 154 ? -4.357 -12.032 -13.167 1.00 98.69 154 THR A C 1
ATOM 1227 O O . THR A 1 154 ? -3.155 -11.791 -13.188 1.00 98.69 154 THR A O 1
ATOM 1230 N N . VAL A 1 155 ? -4.862 -13.106 -12.564 1.00 98.25 155 VAL A N 1
ATOM 1231 C CA . VAL A 1 155 ? -4.025 -14.124 -11.922 1.00 98.25 155 VAL A CA 1
ATOM 1232 C C . VAL A 1 155 ? -3.682 -15.213 -12.935 1.00 98.25 155 VAL A C 1
ATOM 1234 O O . VAL A 1 155 ? -4.571 -15.853 -13.499 1.00 98.25 155 VAL A O 1
ATOM 1237 N N . ASN A 1 156 ? -2.391 -15.426 -13.164 1.00 97.38 156 ASN A N 1
ATOM 1238 C CA . ASN A 1 156 ? -1.841 -16.476 -14.013 1.00 97.38 156 ASN A CA 1
ATOM 1239 C C . ASN A 1 156 ? -0.544 -17.002 -13.389 1.00 97.38 156 ASN A C 1
ATOM 1241 O O . ASN A 1 156 ? 0.549 -16.727 -13.883 1.00 97.38 156 ASN A O 1
ATOM 1245 N N . HIS A 1 157 ? -0.672 -17.744 -12.288 1.00 97.75 157 HIS A N 1
ATOM 1246 C CA . HIS A 1 157 ? 0.482 -18.295 -11.584 1.00 97.75 157 HIS A CA 1
ATOM 1247 C C . HIS A 1 157 ? 1.245 -19.283 -12.472 1.00 97.75 157 HIS A C 1
ATOM 1249 O O . HIS A 1 157 ? 0.773 -20.385 -12.761 1.00 97.75 157 HIS A O 1
ATOM 1255 N N . VAL A 1 158 ? 2.422 -18.867 -12.934 1.00 97.62 158 VAL A N 1
ATOM 1256 C CA . VAL A 1 158 ? 3.323 -19.670 -13.773 1.00 97.62 158 VAL A CA 1
ATOM 1257 C C . VAL A 1 158 ? 4.551 -20.159 -13.012 1.00 97.62 158 VAL A C 1
ATOM 1259 O O . VAL A 1 158 ? 5.234 -21.060 -13.506 1.00 97.62 158 VAL A O 1
ATOM 1262 N N . ILE A 1 159 ? 4.801 -19.600 -11.826 1.00 97.94 159 ILE A N 1
ATOM 1263 C CA . ILE A 1 159 ? 5.821 -20.056 -10.882 1.00 97.94 159 ILE A CA 1
ATOM 1264 C C . ILE A 1 159 ? 5.201 -21.112 -9.949 1.00 97.94 159 ILE A C 1
ATOM 1266 O O . ILE A 1 159 ? 4.080 -20.903 -9.474 1.00 97.94 159 ILE A O 1
ATOM 1270 N N . PRO A 1 160 ? 5.870 -22.254 -9.686 1.00 96.31 160 PRO A N 1
ATOM 1271 C CA . PRO A 1 160 ? 5.378 -23.247 -8.731 1.00 96.31 160 PRO A CA 1
ATOM 1272 C C . PRO A 1 160 ? 5.140 -22.628 -7.347 1.00 96.31 160 PRO A C 1
ATOM 1274 O O . PRO A 1 160 ? 5.996 -21.914 -6.830 1.00 96.31 160 PRO A O 1
ATOM 1277 N N . SER A 1 161 ? 3.988 -22.907 -6.735 1.00 91.50 161 SER A N 1
ATOM 1278 C CA . SER A 1 161 ? 3.584 -22.291 -5.461 1.00 91.50 161 SER A CA 1
ATOM 1279 C C . SER A 1 161 ? 4.436 -22.716 -4.260 1.00 91.50 161 SER A C 1
ATOM 1281 O O . SER A 1 161 ? 4.334 -22.109 -3.208 1.00 91.50 161 SER A O 1
ATOM 1283 N N . ASP A 1 162 ? 5.236 -23.772 -4.398 1.00 93.69 162 ASP A N 1
ATOM 1284 C CA . ASP A 1 162 ? 6.155 -24.305 -3.388 1.00 93.69 162 ASP A CA 1
ATOM 1285 C C . ASP A 1 162 ? 7.613 -23.855 -3.608 1.00 93.69 162 ASP A C 1
ATOM 1287 O O . ASP A 1 162 ? 8.536 -24.432 -3.035 1.00 93.69 162 ASP A O 1
ATOM 1291 N N . THR A 1 163 ? 7.834 -22.841 -4.454 1.00 96.69 163 THR A N 1
ATOM 1292 C CA . THR A 1 163 ? 9.176 -22.300 -4.741 1.00 96.69 163 THR A CA 1
ATOM 1293 C C . THR A 1 163 ? 9.786 -21.598 -3.525 1.00 96.69 163 THR A C 1
ATOM 1295 O O . THR A 1 163 ? 10.993 -21.698 -3.299 1.00 96.69 163 THR A O 1
ATOM 1298 N N . THR A 1 164 ? 8.965 -20.893 -2.749 1.00 97.06 164 THR A N 1
ATOM 1299 C CA . THR A 1 164 ? 9.365 -20.093 -1.586 1.00 97.06 164 THR A CA 1
ATOM 1300 C C . THR A 1 164 ? 8.464 -20.379 -0.394 1.00 97.06 164 THR A C 1
ATOM 1302 O O . THR A 1 164 ? 7.349 -20.872 -0.545 1.00 97.06 164 THR A O 1
ATOM 1305 N N . ASP A 1 165 ? 8.965 -20.063 0.800 1.00 96.56 165 ASP A N 1
ATOM 1306 C CA . ASP A 1 165 ? 8.180 -20.062 2.031 1.00 96.56 165 ASP A CA 1
ATOM 1307 C C . ASP A 1 165 ? 7.487 -18.698 2.235 1.00 96.56 165 ASP A C 1
ATOM 1309 O O . ASP A 1 165 ? 7.644 -17.757 1.449 1.00 96.56 165 ASP A O 1
ATOM 1313 N N . VAL A 1 166 ? 6.704 -18.594 3.309 1.00 97.38 166 VAL A N 1
ATOM 1314 C CA . VAL A 1 166 ? 6.149 -17.323 3.799 1.00 97.38 166 VAL A CA 1
ATOM 1315 C C . VAL A 1 166 ? 7.257 -16.331 4.189 1.00 97.38 166 VAL A C 1
ATOM 1317 O O . VAL A 1 166 ? 8.401 -16.712 4.421 1.00 97.38 166 VAL A O 1
ATOM 1320 N N . TYR A 1 167 ? 6.892 -15.057 4.333 1.00 98.44 167 TYR A N 1
ATOM 1321 C CA . TYR A 1 167 ? 7.798 -13.924 4.553 1.00 98.44 167 TYR A CA 1
ATOM 1322 C C . TYR A 1 167 ? 8.650 -14.030 5.831 1.00 98.44 167 TYR A C 1
ATOM 1324 O O . TYR A 1 167 ? 8.189 -13.724 6.936 1.00 98.44 167 TYR A O 1
ATOM 1332 N N . SER A 1 168 ? 9.922 -14.402 5.679 1.00 98.25 168 SER A N 1
ATOM 1333 C CA . SER A 1 168 ? 10.849 -14.754 6.761 1.00 98.25 168 SER A CA 1
ATOM 1334 C C . SER A 1 168 ? 11.330 -13.572 7.603 1.00 98.25 168 SER A C 1
ATOM 1336 O O . SER A 1 168 ? 11.883 -13.767 8.684 1.00 98.25 168 SER A O 1
ATOM 1338 N N . GLU A 1 169 ? 11.170 -12.346 7.109 1.00 97.88 169 GLU A N 1
ATOM 1339 C CA . GLU A 1 169 ? 11.626 -11.109 7.759 1.00 97.88 169 GLU A CA 1
ATOM 1340 C C . GLU A 1 169 ? 10.445 -10.331 8.376 1.00 97.88 169 GLU A C 1
ATOM 1342 O O . GLU A 1 169 ? 10.527 -9.123 8.622 1.00 97.88 169 GLU A O 1
ATOM 1347 N N . THR A 1 170 ? 9.329 -11.027 8.624 1.00 96.75 170 THR A N 1
ATOM 1348 C CA . THR A 1 170 ? 8.122 -10.501 9.274 1.00 96.75 170 THR A CA 1
ATOM 1349 C C . THR A 1 170 ? 7.622 -11.474 10.341 1.00 96.75 170 THR A C 1
ATOM 1351 O O . THR A 1 170 ? 7.689 -12.688 10.170 1.00 96.75 170 THR A O 1
ATOM 1354 N N . GLU A 1 171 ? 7.142 -10.957 11.475 1.00 94.56 171 GLU A N 1
ATOM 1355 C CA . GLU A 1 171 ? 6.740 -11.801 12.614 1.00 94.56 171 GLU A CA 1
ATOM 1356 C C . GLU A 1 171 ? 5.477 -12.628 12.334 1.00 94.56 171 GLU A C 1
ATOM 1358 O O . GLU A 1 171 ? 5.309 -13.711 12.894 1.00 94.56 171 GLU A O 1
ATOM 1363 N N . ASP A 1 172 ? 4.586 -12.125 11.480 1.00 94.25 172 ASP A N 1
ATOM 1364 C CA . ASP A 1 172 ? 3.313 -12.753 11.124 1.00 94.25 172 ASP A CA 1
ATOM 1365 C C . ASP A 1 172 ? 3.356 -13.516 9.791 1.00 94.25 172 ASP A C 1
ATOM 1367 O O . ASP A 1 172 ? 2.332 -14.061 9.371 1.00 94.25 172 ASP A O 1
ATOM 1371 N N . GLY A 1 173 ? 4.527 -13.581 9.145 1.00 97.56 173 GLY A N 1
ATOM 1372 C CA . GLY A 1 173 ? 4.725 -14.270 7.871 1.00 97.56 173 GLY A CA 1
ATOM 1373 C C . GLY A 1 173 ? 3.994 -13.617 6.696 1.00 97.56 173 GLY A C 1
ATOM 1374 O O . GLY A 1 173 ? 3.668 -14.310 5.734 1.00 97.56 173 GLY A O 1
ATOM 1375 N N . LYS A 1 174 ? 3.698 -12.313 6.765 1.00 97.81 174 LYS A N 1
ATOM 1376 C CA . LYS A 1 174 ? 2.988 -11.547 5.727 1.00 97.81 174 LYS A CA 1
ATOM 1377 C C . LYS A 1 174 ? 3.853 -10.409 5.186 1.00 97.81 174 LYS A C 1
ATOM 1379 O O . LYS A 1 174 ? 4.676 -9.870 5.919 1.00 97.81 174 LYS A O 1
ATOM 1384 N N . PRO A 1 175 ? 3.646 -9.964 3.935 1.00 98.50 175 PRO A N 1
ATOM 1385 C CA . PRO A 1 175 ? 4.412 -8.848 3.409 1.00 98.50 175 PRO A CA 1
ATOM 1386 C C . PRO A 1 175 ? 4.091 -7.561 4.173 1.00 98.50 175 PRO A C 1
ATOM 1388 O O . PRO A 1 175 ? 2.938 -7.283 4.503 1.00 98.50 175 PRO A O 1
ATOM 1391 N N . ASN A 1 176 ? 5.114 -6.735 4.394 1.00 97.62 176 ASN A N 1
ATOM 1392 C CA . ASN A 1 176 ? 4.971 -5.405 4.994 1.00 97.62 176 ASN A CA 1
ATOM 1393 C C . ASN A 1 176 ? 5.456 -4.268 4.083 1.00 97.62 176 ASN A C 1
ATOM 1395 O O . ASN A 1 176 ? 5.527 -3.114 4.516 1.00 97.62 176 ASN A O 1
ATOM 1399 N N . MET A 1 177 ? 5.785 -4.585 2.829 1.00 98.62 177 MET A N 1
ATOM 1400 C CA . MET A 1 177 ? 6.153 -3.613 1.805 1.00 98.62 177 MET A CA 1
ATOM 1401 C C . MET A 1 177 ? 5.833 -4.108 0.388 1.00 98.62 177 MET A C 1
ATOM 1403 O O . MET A 1 177 ? 5.655 -5.301 0.150 1.00 98.62 177 MET A O 1
ATOM 1407 N N . VAL A 1 178 ? 5.790 -3.170 -0.556 1.00 98.94 178 VAL A N 1
ATOM 1408 C CA . VAL A 1 178 ? 5.741 -3.411 -2.000 1.00 98.94 178 VAL A CA 1
ATOM 1409 C C . VAL A 1 178 ? 6.980 -2.782 -2.637 1.00 98.94 178 VAL A C 1
ATOM 1411 O O . VAL A 1 178 ? 7.275 -1.612 -2.365 1.00 98.94 178 VAL A O 1
ATOM 1414 N N . VAL A 1 179 ? 7.697 -3.540 -3.468 1.00 98.94 179 VAL A N 1
ATOM 1415 C CA . VAL A 1 179 ? 8.850 -3.054 -4.238 1.00 98.94 179 VAL A CA 1
ATOM 1416 C C . VAL A 1 179 ? 8.464 -2.899 -5.706 1.00 98.94 179 VAL A C 1
ATOM 1418 O O . VAL A 1 179 ? 7.955 -3.827 -6.335 1.00 98.94 179 VAL A O 1
ATOM 1421 N N . VAL A 1 180 ? 8.707 -1.695 -6.218 1.00 98.88 180 VAL A N 1
ATOM 1422 C CA . VAL A 1 180 ? 8.549 -1.312 -7.617 1.00 98.88 180 VAL A CA 1
ATOM 1423 C C . VAL A 1 180 ? 9.866 -1.555 -8.340 1.00 98.88 180 VAL A C 1
ATOM 1425 O O . VAL A 1 180 ? 10.888 -0.968 -7.962 1.00 98.88 180 VAL A O 1
ATOM 1428 N N . HIS A 1 181 ? 9.802 -2.365 -9.389 1.00 98.81 181 HIS A N 1
ATOM 1429 C CA . HIS A 1 181 ? 10.917 -2.653 -10.277 1.00 98.81 181 HIS A CA 1
ATOM 1430 C C . HIS A 1 181 ? 10.661 -2.149 -11.702 1.00 98.81 181 HIS A C 1
ATOM 1432 O O . HIS A 1 181 ? 9.604 -1.580 -12.013 1.00 98.81 181 HIS A O 1
ATOM 1438 N N . GLU A 1 182 ? 11.661 -2.321 -12.555 1.00 97.88 182 GLU A N 1
ATOM 1439 C CA . GLU A 1 182 ? 11.572 -2.181 -14.001 1.00 97.88 182 GLU A CA 1
ATOM 1440 C C . GLU A 1 182 ? 12.511 -3.193 -14.680 1.00 97.88 182 GLU A C 1
ATOM 1442 O O . GLU A 1 182 ? 13.608 -3.453 -14.182 1.00 97.88 182 GLU A O 1
ATOM 1447 N N . THR A 1 183 ? 12.089 -3.749 -15.823 1.00 96.81 183 THR A N 1
ATOM 1448 C CA . THR A 1 183 ? 12.732 -4.937 -16.419 1.00 96.81 183 THR A CA 1
ATOM 1449 C C . THR A 1 183 ? 14.120 -4.689 -17.022 1.00 96.81 183 THR A C 1
ATOM 1451 O O . THR A 1 183 ? 14.842 -5.634 -17.347 1.00 96.81 183 THR A O 1
ATOM 1454 N N . ALA A 1 184 ? 14.505 -3.428 -17.209 1.00 94.00 184 ALA A N 1
ATOM 1455 C CA . ALA A 1 184 ? 15.698 -2.937 -17.892 1.00 94.00 184 ALA A CA 1
ATOM 1456 C C . ALA A 1 184 ? 15.863 -3.504 -19.313 1.00 94.00 184 ALA A C 1
ATOM 1458 O O . ALA A 1 184 ? 16.981 -3.633 -19.832 1.00 94.00 184 ALA A O 1
ATOM 1459 N N . ASN A 1 185 ? 14.743 -3.856 -19.950 1.00 93.44 185 ASN A N 1
ATOM 1460 C CA . ASN A 1 185 ? 14.702 -4.517 -21.245 1.00 93.44 185 ASN A CA 1
ATOM 1461 C C . ASN A 1 185 ? 13.803 -3.748 -22.229 1.00 93.44 185 ASN A C 1
ATOM 1463 O O . ASN A 1 185 ? 12.617 -4.047 -22.389 1.00 93.44 185 ASN A O 1
ATOM 1467 N N . PRO A 1 186 ? 14.365 -2.776 -22.968 1.00 89.19 186 PRO A N 1
ATOM 1468 C CA . PRO A 1 186 ? 13.583 -1.863 -23.796 1.00 89.19 186 PRO A CA 1
ATOM 1469 C C . PRO A 1 186 ? 12.869 -2.520 -24.989 1.00 89.19 186 PRO A C 1
ATOM 1471 O O . PRO A 1 186 ? 12.104 -1.842 -25.672 1.00 89.19 186 PRO A O 1
ATOM 1474 N N . ASN A 1 187 ? 13.140 -3.784 -25.323 1.00 89.62 187 ASN A N 1
ATOM 1475 C CA . ASN A 1 187 ? 12.643 -4.407 -26.558 1.00 89.62 187 ASN A CA 1
ATOM 1476 C C . ASN A 1 187 ? 11.756 -5.632 -26.325 1.00 89.62 187 ASN A C 1
ATOM 1478 O O . ASN A 1 187 ? 11.514 -6.369 -27.285 1.00 89.62 187 ASN A O 1
ATOM 1482 N N . ASP A 1 188 ? 11.283 -5.852 -25.100 1.00 93.06 188 ASP A N 1
ATOM 1483 C CA . ASP A 1 188 ? 10.427 -6.992 -24.790 1.00 93.06 188 ASP A CA 1
ATOM 1484 C C . ASP A 1 188 ? 8.990 -6.586 -24.441 1.00 93.06 188 ASP A C 1
ATOM 1486 O O . ASP A 1 188 ? 8.651 -5.420 -24.245 1.00 93.06 188 ASP A O 1
ATOM 1490 N N . SER A 1 189 ? 8.117 -7.581 -24.461 1.00 97.00 189 SER A N 1
ATOM 1491 C CA . SER A 1 189 ? 6.715 -7.489 -24.078 1.00 97.00 189 SER A CA 1
ATOM 1492 C C . SER A 1 189 ? 6.503 -8.147 -22.724 1.00 97.00 189 SER A C 1
ATOM 1494 O O . SER A 1 189 ? 7.268 -9.029 -22.338 1.00 97.00 189 SER A O 1
ATOM 1496 N N . ILE A 1 190 ? 5.384 -7.833 -22.070 1.00 98.38 190 ILE A N 1
ATOM 1497 C CA . ILE A 1 190 ? 5.000 -8.480 -20.812 1.00 98.38 190 ILE A CA 1
ATOM 1498 C C . ILE A 1 190 ? 5.025 -10.012 -20.892 1.00 98.38 190 ILE A C 1
ATOM 1500 O O . ILE A 1 190 ? 5.498 -10.680 -19.982 1.00 98.38 190 ILE A O 1
ATOM 1504 N N . TRP A 1 191 ? 4.595 -10.599 -22.012 1.00 98.19 191 TRP A N 1
ATOM 1505 C CA . TRP A 1 191 ? 4.639 -12.051 -22.183 1.00 98.19 191 TRP A CA 1
ATOM 1506 C C . TRP A 1 191 ? 6.039 -12.593 -22.450 1.00 98.19 191 TRP A C 1
ATOM 1508 O O . TRP A 1 191 ? 6.294 -13.750 -22.123 1.00 98.19 191 TRP A O 1
ATOM 1518 N N . GLY A 1 192 ? 6.929 -11.816 -23.062 1.00 98.25 192 GLY A N 1
ATOM 1519 C CA . GLY A 1 192 ? 8.322 -12.228 -23.223 1.00 98.25 192 GLY A CA 1
ATOM 1520 C C . GLY A 1 192 ? 9.021 -12.315 -21.873 1.00 98.25 192 GLY A C 1
ATOM 1521 O O . GLY A 1 192 ? 9.559 -13.374 -21.552 1.00 98.25 192 GLY A O 1
ATOM 1522 N N . GLU A 1 193 ? 8.846 -11.288 -21.042 1.00 98.38 193 GLU A N 1
ATOM 1523 C CA . GLU A 1 193 ? 9.367 -11.233 -19.673 1.00 98.38 193 GLU A CA 1
ATOM 1524 C C . GLU A 1 193 ? 8.807 -12.367 -18.803 1.00 98.38 193 GLU A C 1
ATOM 1526 O O . GLU A 1 193 ? 9.566 -13.167 -18.257 1.00 98.38 193 GLU A O 1
ATOM 1531 N N . ILE A 1 194 ? 7.481 -12.555 -18.782 1.00 98.56 194 ILE A N 1
ATOM 1532 C CA . ILE A 1 194 ? 6.841 -13.650 -18.029 1.00 98.56 194 ILE A CA 1
ATOM 1533 C C . ILE A 1 194 ? 7.343 -15.024 -18.494 1.00 98.56 194 ILE A C 1
ATOM 1535 O O . ILE A 1 194 ? 7.574 -15.919 -17.678 1.00 98.56 194 ILE A O 1
ATOM 1539 N N . ASN A 1 195 ? 7.497 -15.238 -19.805 1.00 98.31 195 ASN A N 1
ATOM 1540 C CA . ASN A 1 195 ? 7.991 -16.515 -20.323 1.00 98.31 195 ASN A CA 1
ATOM 1541 C C . ASN A 1 195 ? 9.469 -16.736 -19.987 1.00 98.31 195 ASN A C 1
ATOM 1543 O O . ASN A 1 195 ? 9.862 -17.875 -19.713 1.00 98.31 195 ASN A O 1
ATOM 1547 N N . TYR A 1 196 ? 10.279 -15.678 -20.015 1.00 97.88 196 TYR A N 1
ATOM 1548 C CA . TYR A 1 196 ? 11.678 -15.737 -19.618 1.00 97.88 196 TYR A CA 1
ATOM 1549 C C . TYR A 1 196 ? 11.802 -16.068 -18.131 1.00 97.88 196 TYR A C 1
ATOM 1551 O O . TYR A 1 196 ? 12.512 -17.013 -17.779 1.00 97.88 196 TYR A O 1
ATOM 1559 N N . GLU A 1 197 ? 11.057 -15.376 -17.274 1.00 97.75 197 GLU A N 1
ATOM 1560 C CA . GLU A 1 197 ? 11.066 -15.597 -15.833 1.00 97.75 197 GLU A CA 1
ATOM 1561 C C . GLU A 1 197 ? 10.557 -16.995 -15.472 1.00 97.75 197 GLU A C 1
ATOM 1563 O O . GLU A 1 197 ? 11.224 -17.731 -14.749 1.00 97.75 197 GLU A O 1
ATOM 1568 N N . LYS A 1 198 ? 9.468 -17.458 -16.095 1.00 97.94 198 LYS A N 1
ATOM 1569 C CA . LYS A 1 198 ? 8.988 -18.842 -15.955 1.00 97.94 198 LYS A CA 1
ATOM 1570 C C . LYS A 1 198 ? 10.068 -19.885 -16.268 1.00 97.94 198 LYS A C 1
ATOM 1572 O O . LYS A 1 198 ? 10.080 -20.957 -15.668 1.00 97.94 198 LYS A O 1
ATOM 1577 N N . ALA A 1 199 ? 10.956 -19.614 -17.222 1.00 98.00 199 ALA A N 1
ATOM 1578 C CA . ALA A 1 199 ? 12.049 -20.521 -17.570 1.00 98.00 199 ALA A CA 1
ATOM 1579 C C . ALA A 1 199 ? 13.261 -20.411 -16.622 1.00 98.00 199 ALA A C 1
ATOM 1581 O O . ALA A 1 199 ? 14.066 -21.343 -16.566 1.00 98.00 199 ALA A O 1
ATOM 1582 N N . HIS A 1 200 ? 13.387 -19.312 -15.872 1.00 97.38 200 HIS A N 1
ATOM 1583 C CA . HIS A 1 200 ? 14.567 -18.973 -15.068 1.00 97.38 200 HIS A CA 1
ATOM 1584 C C . HIS A 1 200 ? 14.255 -18.633 -13.602 1.00 97.38 200 HIS A C 1
ATOM 1586 O O . HIS A 1 200 ? 15.130 -18.118 -12.910 1.00 97.38 200 HIS A O 1
ATOM 1592 N N . TYR A 1 201 ? 13.065 -18.975 -13.105 1.00 97.00 201 TYR A N 1
ATOM 1593 C CA . TYR A 1 201 ? 12.580 -18.593 -11.772 1.00 97.00 201 TYR A CA 1
ATOM 1594 C C . TYR A 1 201 ? 13.496 -19.029 -10.617 1.00 97.00 201 TYR A C 1
ATOM 1596 O O . TYR A 1 201 ? 13.544 -18.384 -9.577 1.00 97.00 201 TYR A O 1
ATOM 1604 N N . ASN A 1 202 ? 14.281 -20.096 -10.814 1.00 95.88 202 ASN A N 1
ATOM 1605 C CA . ASN A 1 202 ? 15.291 -20.546 -9.849 1.00 95.88 202 ASN A CA 1
ATOM 1606 C C . ASN A 1 202 ? 16.442 -19.536 -9.646 1.00 95.88 202 ASN A C 1
ATOM 1608 O O . ASN A 1 202 ? 17.232 -19.703 -8.721 1.00 95.88 202 ASN A O 1
ATOM 1612 N N . ASN A 1 203 ? 16.568 -18.527 -10.515 1.00 96.44 203 ASN A N 1
ATOM 1613 C CA . ASN A 1 203 ? 17.535 -17.438 -10.382 1.00 96.44 203 ASN A CA 1
ATOM 1614 C C . ASN A 1 203 ? 16.897 -16.194 -9.753 1.00 96.44 203 ASN A C 1
ATOM 1616 O O . ASN A 1 203 ? 17.471 -15.619 -8.834 1.00 96.44 203 ASN A O 1
ATOM 1620 N N . ALA A 1 204 ? 15.746 -15.775 -10.279 1.00 97.12 204 ALA A N 1
ATOM 1621 C CA . ALA A 1 204 ? 14.977 -14.628 -9.816 1.00 97.12 204 ALA A CA 1
ATOM 1622 C C . ALA A 1 204 ? 13.545 -14.740 -10.344 1.00 97.12 204 ALA A C 1
ATOM 1624 O O . ALA A 1 204 ? 13.335 -15.262 -11.442 1.00 97.12 204 ALA A O 1
ATOM 1625 N N . PHE A 1 205 ? 12.590 -14.244 -9.565 1.00 98.62 205 PHE A N 1
ATOM 1626 C CA . PHE A 1 205 ? 11.214 -14.043 -9.998 1.00 98.62 205 PHE A CA 1
ATOM 1627 C C . PHE A 1 205 ? 10.538 -12.961 -9.145 1.00 98.62 205 PHE A C 1
ATOM 1629 O O . PHE A 1 205 ? 10.998 -12.685 -8.031 1.00 98.62 205 PHE A O 1
ATOM 1636 N N . VAL A 1 206 ? 9.456 -12.378 -9.654 1.00 98.75 206 VAL A N 1
ATOM 1637 C CA . VAL A 1 206 ? 8.584 -11.406 -8.987 1.00 98.75 206 VAL A CA 1
ATOM 1638 C C . VAL A 1 206 ? 7.145 -11.919 -8.923 1.00 98.75 206 VAL A C 1
ATOM 1640 O O . VAL A 1 206 ? 6.795 -12.957 -9.479 1.00 98.75 206 VAL A O 1
ATOM 1643 N N . HIS A 1 207 ? 6.280 -11.177 -8.236 1.00 98.88 207 HIS A N 1
ATOM 1644 C CA . HIS A 1 207 ? 4.881 -11.564 -8.084 1.00 98.88 207 HIS A CA 1
ATOM 1645 C C . HIS A 1 207 ? 4.020 -11.175 -9.271 1.00 98.88 207 HIS A C 1
ATOM 1647 O O . HIS A 1 207 ? 3.045 -11.861 -9.570 1.00 98.88 207 HIS A O 1
ATOM 1653 N N . ALA A 1 208 ? 4.333 -10.065 -9.933 1.00 98.94 208 ALA A N 1
ATOM 1654 C CA . ALA A 1 208 ? 3.522 -9.565 -11.027 1.00 98.94 208 ALA A CA 1
ATOM 1655 C C . ALA A 1 208 ? 4.333 -8.773 -12.044 1.00 98.94 208 ALA A C 1
ATOM 1657 O O . ALA A 1 208 ? 5.385 -8.221 -11.734 1.00 98.94 208 ALA A O 1
ATOM 1658 N N . PHE A 1 209 ? 3.763 -8.657 -13.235 1.00 98.94 209 PHE A N 1
ATOM 1659 C CA . PHE A 1 209 ? 4.197 -7.720 -14.255 1.00 98.94 209 PHE A CA 1
ATOM 1660 C C . PHE A 1 209 ? 3.078 -6.735 -14.576 1.00 98.94 209 PHE A C 1
ATOM 1662 O O . PHE A 1 209 ? 1.892 -7.095 -14.582 1.00 98.94 209 PHE A O 1
ATOM 1669 N N . VAL A 1 210 ? 3.463 -5.501 -14.881 1.00 9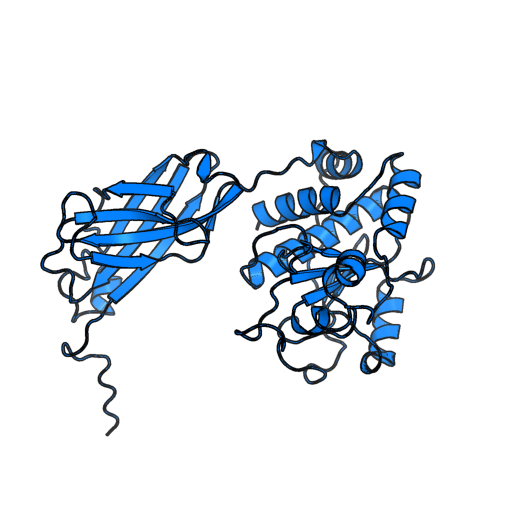8.81 210 VAL A N 1
ATOM 1670 C CA . VAL A 1 210 ? 2.566 -4.455 -15.364 1.00 98.81 210 VAL A CA 1
ATOM 1671 C C . VAL A 1 210 ? 3.112 -3.846 -16.649 1.00 98.81 210 VAL A C 1
ATOM 1673 O O . VAL A 1 210 ? 4.311 -3.631 -16.793 1.00 98.81 210 VAL A O 1
ATOM 1676 N N . ASP A 1 211 ? 2.216 -3.557 -17.584 1.00 98.62 211 ASP A N 1
ATOM 1677 C CA . ASP A 1 211 ? 2.502 -2.704 -18.734 1.00 98.62 211 ASP A CA 1
ATOM 1678 C C . ASP A 1 211 ? 1.378 -1.667 -18.896 1.00 98.62 211 ASP A C 1
ATOM 1680 O O . ASP A 1 211 ? 0.562 -1.448 -17.994 1.00 98.62 211 ASP A O 1
ATOM 1684 N N . GLY A 1 212 ? 1.319 -0.996 -20.047 1.00 98.06 212 GLY A N 1
ATOM 1685 C CA . GLY A 1 212 ? 0.275 -0.012 -20.323 1.00 98.06 212 GLY A CA 1
ATOM 1686 C C . GLY A 1 212 ? -1.140 -0.599 -20.365 1.00 98.06 212 GLY A C 1
ATOM 1687 O O . GLY A 1 212 ? -2.094 0.151 -20.198 1.00 98.06 212 GLY A O 1
ATOM 1688 N N . ASP A 1 213 ? -1.311 -1.900 -20.584 1.00 98.44 213 ASP A N 1
ATOM 1689 C CA . ASP A 1 213 ? -2.589 -2.562 -20.857 1.00 98.44 213 ASP A CA 1
ATOM 1690 C C . ASP A 1 213 ? -3.001 -3.601 -19.814 1.00 98.44 213 ASP A C 1
ATOM 1692 O O . ASP A 1 213 ? -4.196 -3.878 -19.671 1.00 98.44 213 ASP A O 1
ATOM 1696 N N . GLN A 1 214 ? -2.042 -4.180 -19.101 1.00 98.69 214 GLN A N 1
ATOM 1697 C CA . GLN A 1 214 ? -2.224 -5.396 -18.327 1.00 98.69 214 GLN A CA 1
ATOM 1698 C C . GLN A 1 214 ? -1.585 -5.284 -16.941 1.00 98.69 214 GLN A C 1
ATOM 1700 O O . GLN A 1 214 ? -0.559 -4.635 -16.747 1.00 98.69 214 GLN A O 1
ATOM 1705 N N . ILE A 1 215 ? -2.197 -5.985 -15.986 1.00 98.88 215 ILE A N 1
ATOM 1706 C CA . ILE A 1 215 ? -1.611 -6.333 -14.692 1.00 98.88 215 ILE A CA 1
ATOM 1707 C C . ILE A 1 215 ? -1.743 -7.848 -14.565 1.00 98.88 215 ILE A C 1
ATOM 1709 O O . ILE A 1 215 ? -2.865 -8.368 -14.572 1.00 98.88 215 ILE A O 1
ATOM 1713 N N . ILE A 1 216 ? -0.621 -8.561 -14.497 1.00 98.88 216 ILE A N 1
ATOM 1714 C CA . ILE A 1 216 ? -0.598 -10.026 -14.482 1.00 98.88 216 ILE A CA 1
ATOM 1715 C C . ILE A 1 216 ? 0.174 -10.499 -13.254 1.00 98.88 216 ILE A C 1
ATOM 1717 O O . ILE A 1 216 ? 1.388 -10.340 -13.197 1.00 98.88 216 ILE A O 1
ATOM 1721 N N . GLU A 1 217 ? -0.525 -11.101 -12.294 1.00 98.88 217 GLU A N 1
ATOM 1722 C CA . GLU A 1 217 ? 0.083 -11.763 -11.138 1.00 98.88 217 GLU A CA 1
ATOM 1723 C C . GLU A 1 217 ? 0.516 -13.182 -11.531 1.00 98.88 217 GLU A C 1
ATOM 1725 O O . GLU A 1 217 ? -0.309 -14.010 -11.929 1.00 98.88 217 GLU A O 1
ATOM 1730 N N . ILE A 1 218 ? 1.815 -13.456 -11.446 1.00 98.62 218 ILE A N 1
ATOM 1731 C CA . ILE A 1 218 ? 2.466 -14.668 -11.952 1.00 98.62 218 ILE A CA 1
ATOM 1732 C C . ILE A 1 218 ? 2.982 -15.614 -10.867 1.00 98.62 218 ILE A C 1
ATOM 1734 O O . ILE A 1 218 ? 3.319 -16.762 -11.176 1.00 98.62 218 ILE A O 1
ATOM 1738 N N . SER A 1 219 ? 2.989 -15.175 -9.612 1.00 98.50 219 SER A N 1
ATOM 1739 C CA . SER A 1 219 ? 3.217 -16.024 -8.445 1.00 98.50 219 SER A CA 1
ATOM 1740 C C . SER A 1 219 ? 2.327 -15.577 -7.276 1.00 98.50 219 SER A C 1
ATOM 1742 O O . SER A 1 219 ? 1.950 -14.404 -7.211 1.00 98.50 219 SER A O 1
ATOM 1744 N N . PRO A 1 220 ? 1.971 -16.486 -6.351 1.00 97.81 220 PRO A N 1
ATOM 1745 C CA . PRO A 1 220 ? 1.186 -16.140 -5.167 1.00 97.81 220 PRO A CA 1
ATOM 1746 C C . PRO A 1 220 ? 1.878 -15.077 -4.304 1.00 97.81 220 PRO A C 1
ATOM 1748 O O . PRO A 1 220 ? 3.080 -15.168 -4.084 1.00 97.81 220 PRO A O 1
ATOM 1751 N N . THR A 1 221 ? 1.128 -14.097 -3.784 1.00 98.19 221 THR A N 1
ATOM 1752 C CA . THR A 1 221 ? 1.669 -13.031 -2.913 1.00 98.19 221 THR A CA 1
ATOM 1753 C C . THR A 1 221 ? 1.696 -13.380 -1.426 1.00 98.19 221 THR A C 1
ATOM 1755 O O . THR A 1 221 ? 2.126 -12.563 -0.616 1.00 98.19 221 THR A O 1
ATOM 1758 N N . ASP A 1 222 ? 1.236 -14.569 -1.034 1.00 96.56 222 ASP A N 1
ATOM 1759 C CA . ASP A 1 222 ? 1.328 -15.097 0.334 1.00 96.56 222 ASP A CA 1
ATOM 1760 C C . ASP A 1 222 ? 2.674 -15.786 0.641 1.00 96.56 222 ASP A C 1
ATOM 1762 O O . ASP A 1 222 ? 2.886 -16.223 1.770 1.00 96.56 222 ASP A O 1
ATOM 1766 N N . HIS A 1 223 ? 3.591 -15.814 -0.330 1.00 96.50 223 HIS A N 1
ATOM 1767 C CA . HIS A 1 223 ? 4.959 -16.324 -0.214 1.00 96.50 223 HIS A CA 1
ATOM 1768 C C . HIS A 1 223 ? 5.959 -15.289 -0.740 1.00 96.50 223 HIS A C 1
ATOM 1770 O O . HIS A 1 223 ? 5.569 -14.313 -1.373 1.00 96.50 223 HIS A O 1
ATOM 1776 N N . GLU A 1 224 ? 7.246 -15.478 -0.459 1.00 98.38 224 GLU A N 1
ATOM 1777 C CA . GLU A 1 224 ? 8.301 -14.574 -0.929 1.00 98.38 224 GLU A CA 1
ATOM 1778 C C . GLU A 1 224 ? 8.527 -14.647 -2.449 1.00 98.38 224 GLU A C 1
ATOM 1780 O O . GLU A 1 224 ? 8.210 -15.642 -3.100 1.00 98.38 224 GLU A O 1
ATOM 1785 N N . ALA A 1 225 ? 9.214 -13.638 -2.990 1.00 98.31 225 ALA A N 1
ATOM 1786 C CA . ALA A 1 225 ? 9.810 -13.674 -4.325 1.00 98.31 225 ALA A CA 1
ATOM 1787 C C . ALA A 1 225 ? 11.289 -13.254 -4.283 1.00 98.31 225 ALA A C 1
ATOM 1789 O O . ALA A 1 225 ? 11.742 -12.608 -3.331 1.00 98.31 225 ALA A O 1
ATOM 1790 N N . TRP A 1 226 ? 12.059 -13.612 -5.312 1.00 98.31 226 TRP A N 1
ATOM 1791 C CA . TRP A 1 226 ? 13.517 -13.440 -5.348 1.00 98.31 226 TRP A CA 1
ATOM 1792 C C . TRP A 1 226 ? 1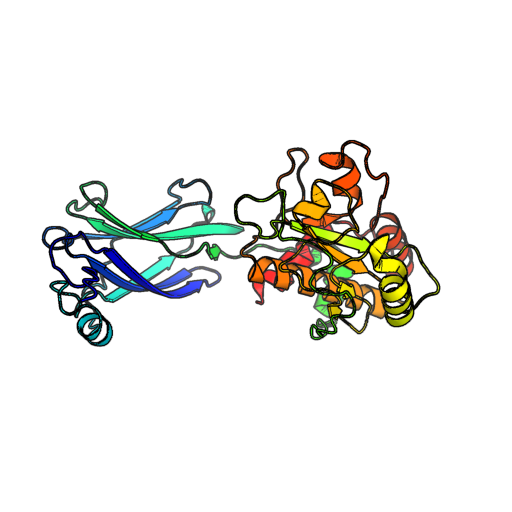3.998 -12.336 -6.307 1.00 98.31 226 TRP A C 1
ATOM 1794 O O . TRP A 1 226 ? 14.969 -12.541 -7.030 1.00 98.31 226 TRP A O 1
ATOM 1804 N N . GLY A 1 227 ? 13.357 -11.164 -6.305 1.00 97.50 227 GLY A N 1
ATOM 1805 C CA . GLY A 1 227 ? 13.698 -10.036 -7.189 1.00 97.50 227 GLY A CA 1
ATOM 1806 C C . GLY A 1 227 ? 14.474 -8.875 -6.544 1.00 97.50 227 GLY A C 1
ATOM 1807 O O . GLY A 1 227 ? 15.051 -8.067 -7.266 1.00 97.50 227 GLY A O 1
ATOM 1808 N N . ALA A 1 228 ? 14.551 -8.780 -5.208 1.00 98.00 228 ALA A N 1
ATOM 1809 C CA . ALA A 1 228 ? 15.020 -7.566 -4.512 1.00 98.00 228 ALA A CA 1
ATOM 1810 C C . ALA A 1 228 ? 16.156 -7.780 -3.485 1.00 98.00 228 ALA A C 1
ATOM 1812 O O . ALA A 1 228 ? 16.552 -6.846 -2.787 1.00 98.00 228 ALA A O 1
ATOM 1813 N N . ALA A 1 229 ? 16.687 -9.002 -3.374 1.00 97.81 229 ALA A N 1
ATOM 1814 C CA . ALA A 1 229 ? 17.631 -9.446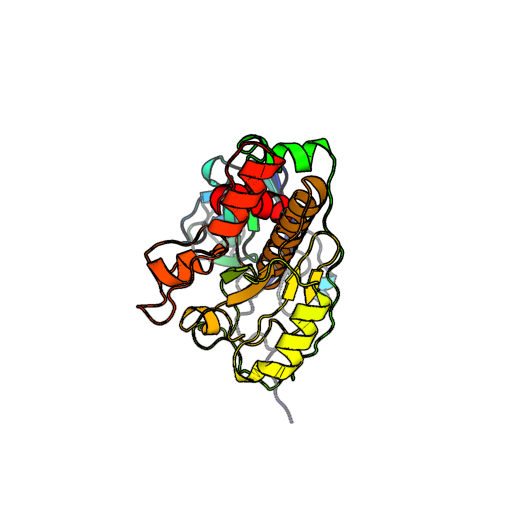 -2.338 1.00 97.81 229 ALA A CA 1
ATOM 1815 C C . ALA A 1 229 ? 17.096 -9.355 -0.887 1.00 97.81 229 ALA A C 1
ATOM 1817 O O . ALA A 1 229 ? 16.133 -8.664 -0.567 1.00 97.81 229 ALA A O 1
ATOM 1818 N N . TYR A 1 230 ? 17.728 -10.066 0.053 1.00 98.00 230 TYR A N 1
ATOM 1819 C CA . TYR A 1 230 ? 17.371 -9.953 1.477 1.00 98.00 230 TYR A CA 1
ATOM 1820 C C . TYR A 1 230 ? 17.929 -8.668 2.104 1.00 98.00 230 TYR A C 1
ATOM 1822 O O . TYR A 1 230 ? 19.098 -8.353 1.879 1.00 98.00 230 TYR A O 1
ATOM 1830 N N . PRO A 1 231 ? 17.178 -7.983 2.983 1.00 98.12 231 PRO A N 1
ATOM 1831 C CA . PRO A 1 231 ? 15.954 -8.460 3.631 1.00 98.12 231 PRO A CA 1
ATOM 1832 C C . PRO A 1 231 ? 14.655 -8.146 2.868 1.00 98.12 231 PRO A C 1
ATOM 1834 O O . PRO A 1 231 ? 13.590 -8.473 3.369 1.00 98.12 231 PRO A O 1
ATOM 1837 N N . ALA A 1 232 ? 14.695 -7.523 1.684 1.00 98.62 232 ALA A N 1
ATOM 1838 C CA . ALA A 1 232 ? 13.475 -7.173 0.949 1.00 98.62 232 ALA A CA 1
ATOM 1839 C C . ALA A 1 232 ? 12.698 -8.407 0.457 1.00 98.62 232 ALA A C 1
ATOM 1841 O O . ALA A 1 232 ? 11.481 -8.433 0.608 1.00 98.62 232 ALA A O 1
ATOM 1842 N N . ASN A 1 233 ? 13.380 -9.451 -0.033 1.00 98.69 233 ASN A N 1
ATOM 1843 C CA . ASN A 1 233 ? 12.733 -10.707 -0.449 1.00 98.69 233 ASN A CA 1
ATOM 1844 C C . ASN A 1 233 ? 11.829 -11.290 0.648 1.00 98.69 233 ASN A C 1
ATOM 1846 O O . ASN A 1 233 ? 10.695 -11.658 0.368 1.00 98.69 233 ASN A O 1
ATOM 1850 N N . GLY A 1 234 ? 12.289 -11.256 1.904 1.00 98.38 234 GLY A N 1
ATOM 1851 C CA . GLY A 1 234 ? 11.525 -11.743 3.053 1.00 98.38 234 GLY A CA 1
ATOM 1852 C C . GLY A 1 234 ? 10.442 -10.807 3.579 1.00 98.38 234 GLY A C 1
ATOM 1853 O O . GLY A 1 234 ? 9.881 -11.074 4.639 1.00 98.38 234 GLY A O 1
ATOM 1854 N N . ARG A 1 235 ? 10.154 -9.699 2.883 1.00 98.62 235 ARG A N 1
ATOM 1855 C CA . ARG A 1 235 ? 9.192 -8.664 3.309 1.00 98.62 235 ARG A CA 1
ATOM 1856 C C . ARG A 1 235 ? 8.235 -8.195 2.218 1.00 98.62 235 ARG A C 1
ATOM 1858 O O . ARG A 1 235 ? 7.213 -7.593 2.551 1.00 98.62 235 ARG A O 1
ATOM 1865 N N . ALA A 1 236 ? 8.604 -8.353 0.949 1.00 98.75 236 ALA A N 1
ATOM 1866 C CA . ALA A 1 236 ? 8.038 -7.569 -0.137 1.00 98.75 236 ALA A CA 1
ATOM 1867 C C . ALA A 1 236 ? 7.172 -8.378 -1.099 1.00 98.75 236 ALA A C 1
ATOM 1869 O O . ALA A 1 236 ? 7.650 -9.344 -1.697 1.00 98.75 236 ALA A O 1
ATOM 1870 N N . VAL A 1 237 ? 5.972 -7.862 -1.379 1.00 98.88 237 VAL A N 1
ATOM 1871 C CA . VAL A 1 237 ? 5.366 -8.077 -2.699 1.00 98.88 237 VAL A CA 1
ATOM 1872 C C . VAL A 1 237 ? 6.196 -7.292 -3.717 1.00 98.88 237 VAL A C 1
ATOM 1874 O O . VAL A 1 237 ? 6.608 -6.165 -3.460 1.00 98.88 237 VAL A O 1
ATOM 1877 N N . GLN A 1 238 ? 6.472 -7.882 -4.870 1.00 98.75 238 GLN A N 1
ATOM 1878 C CA . GLN A 1 238 ? 7.405 -7.351 -5.871 1.00 98.75 238 GLN A CA 1
ATOM 1879 C C . GLN A 1 238 ? 6.726 -7.399 -7.231 1.00 98.75 238 GLN A C 1
ATOM 1881 O O . GLN A 1 238 ? 6.105 -8.414 -7.550 1.00 98.75 238 GLN A O 1
ATOM 1886 N N . PHE A 1 239 ? 6.821 -6.336 -8.020 1.00 98.88 239 PHE A N 1
ATOM 1887 C CA . PHE A 1 239 ? 6.346 -6.355 -9.400 1.00 98.88 239 PHE A CA 1
ATOM 1888 C C . PHE A 1 239 ? 7.282 -5.595 -10.329 1.00 98.88 239 PHE A C 1
ATOM 1890 O O . PHE A 1 239 ? 7.935 -4.637 -9.913 1.00 98.88 239 PHE A O 1
ATOM 1897 N N . GLU A 1 240 ? 7.273 -6.005 -11.589 1.00 98.88 240 GLU A N 1
ATOM 1898 C CA . GLU A 1 240 ? 8.067 -5.432 -12.668 1.00 98.88 240 GLU A CA 1
ATOM 1899 C C . GLU A 1 240 ? 7.217 -4.553 -13.587 1.00 98.88 240 GLU A C 1
ATOM 1901 O O . GLU A 1 240 ? 6.121 -4.937 -14.006 1.00 98.88 240 GLU A O 1
ATOM 1906 N N . GLN A 1 241 ? 7.740 -3.373 -13.914 1.00 98.75 241 GLN A N 1
ATOM 1907 C CA . GLN A 1 241 ? 7.237 -2.504 -14.981 1.00 98.75 241 GLN A CA 1
ATOM 1908 C C . GLN A 1 241 ? 7.956 -2.846 -16.287 1.00 98.75 241 GLN A C 1
ATOM 1910 O O . GLN A 1 241 ? 9.185 -2.807 -16.344 1.00 98.75 241 GLN A O 1
ATOM 1915 N N . VAL A 1 242 ? 7.206 -3.170 -17.335 1.00 98.38 242 VAL A N 1
ATOM 1916 C CA . VAL A 1 242 ? 7.761 -3.443 -18.667 1.00 98.38 242 VAL A CA 1
ATOM 1917 C C . VAL A 1 242 ? 7.992 -2.127 -19.401 1.00 98.38 242 VAL A C 1
ATOM 1919 O O . VAL A 1 242 ? 7.060 -1.350 -19.565 1.00 98.38 242 VAL A O 1
ATOM 1922 N N . GLU A 1 243 ? 9.185 -1.885 -19.954 1.00 97.81 243 GLU A N 1
ATOM 1923 C CA . GLU A 1 243 ? 9.458 -0.632 -20.675 1.00 97.81 243 GLU A CA 1
ATOM 1924 C C . GLU A 1 243 ? 8.449 -0.338 -21.809 1.00 97.81 243 GLU A C 1
ATOM 1926 O O . GLU A 1 243 ? 8.556 -0.846 -22.928 1.00 97.81 243 GLU A O 1
ATOM 1931 N N . VAL A 1 244 ? 7.513 0.590 -21.580 1.00 97.69 244 VAL A N 1
ATOM 1932 C CA . VAL A 1 244 ? 6.540 1.015 -22.597 1.00 97.69 244 VAL A CA 1
ATOM 1933 C C . VAL A 1 244 ? 6.967 2.285 -23.327 1.00 97.69 244 VAL A C 1
ATOM 1935 O O . VAL A 1 244 ? 7.845 3.053 -22.913 1.00 97.69 244 VAL A O 1
ATOM 1938 N N . TYR A 1 245 ? 6.295 2.538 -2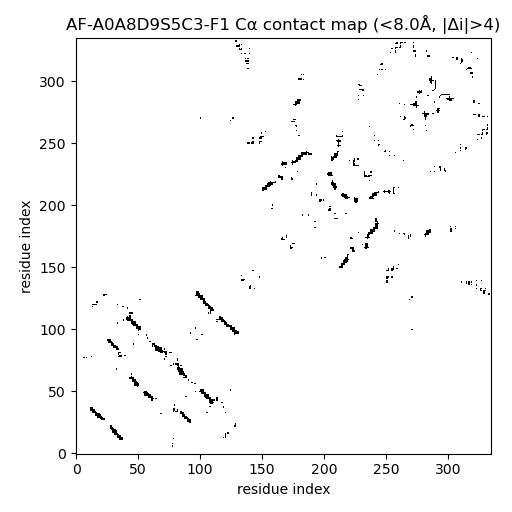4.451 1.00 97.00 245 TYR A N 1
ATOM 1939 C CA . TYR A 1 245 ? 6.558 3.675 -25.322 1.00 97.00 245 TYR A CA 1
ATOM 1940 C C . TYR A 1 245 ? 5.295 4.470 -25.634 1.00 97.00 245 TYR A C 1
ATOM 1942 O O . TYR A 1 245 ? 4.235 3.917 -25.924 1.00 97.00 245 TYR A O 1
ATOM 1950 N N . GLY A 1 246 ? 5.453 5.792 -25.649 1.00 97.88 246 GLY A N 1
ATOM 1951 C CA . GLY A 1 246 ? 4.389 6.765 -25.869 1.00 97.88 246 GLY A CA 1
ATOM 1952 C C . GLY A 1 246 ? 3.790 7.285 -24.562 1.00 97.88 246 GLY A C 1
ATOM 1953 O O . GLY A 1 246 ? 3.643 6.552 -23.589 1.00 97.88 246 GLY A O 1
ATOM 1954 N N . ALA A 1 247 ? 3.414 8.567 -24.566 1.00 98.06 247 ALA A N 1
ATOM 1955 C CA . ALA A 1 247 ? 2.894 9.268 -23.391 1.00 98.06 247 ALA A CA 1
ATOM 1956 C C . ALA A 1 247 ? 1.699 8.546 -22.746 1.00 98.06 247 ALA A C 1
ATOM 1958 O O . ALA A 1 247 ? 1.651 8.394 -21.530 1.00 98.06 247 ALA A O 1
ATOM 1959 N N . ASN A 1 248 ? 0.757 8.066 -23.567 1.00 98.38 248 ASN A N 1
ATOM 1960 C CA . ASN A 1 248 ? -0.437 7.380 -23.081 1.00 98.38 248 ASN A CA 1
ATOM 1961 C C . ASN A 1 248 ? -0.123 6.027 -22.431 1.00 98.38 248 ASN A C 1
ATOM 1963 O O . ASN A 1 248 ? -0.657 5.733 -21.370 1.00 98.38 248 ASN A O 1
ATOM 1967 N N . ASN A 1 249 ? 0.751 5.221 -23.041 1.00 98.44 249 ASN A N 1
ATOM 1968 C CA . ASN A 1 249 ? 1.100 3.910 -22.494 1.00 98.44 249 ASN A CA 1
ATOM 1969 C C . ASN A 1 249 ? 1.869 4.053 -21.182 1.00 98.44 249 ASN A C 1
ATOM 1971 O O . ASN A 1 249 ? 1.537 3.365 -20.229 1.00 98.44 249 ASN A O 1
ATOM 1975 N N . PHE A 1 250 ? 2.811 4.999 -21.104 1.00 98.75 250 PHE A N 1
ATOM 1976 C CA . PHE A 1 250 ? 3.539 5.274 -19.864 1.00 98.75 250 PHE A CA 1
ATOM 1977 C C . PHE A 1 250 ? 2.608 5.760 -18.745 1.00 98.75 250 PHE A C 1
ATOM 1979 O O . PHE A 1 250 ? 2.687 5.287 -17.619 1.00 98.75 250 PHE A O 1
ATOM 1986 N N . ALA A 1 251 ? 1.664 6.656 -19.052 1.00 98.81 251 ALA A N 1
ATOM 1987 C CA . ALA A 1 251 ? 0.672 7.093 -18.072 1.00 98.81 251 ALA A CA 1
ATOM 1988 C C . ALA A 1 251 ? -0.221 5.937 -17.584 1.00 98.81 251 ALA A C 1
ATOM 1990 O O . ALA A 1 251 ? -0.519 5.864 -16.396 1.00 98.81 251 ALA A O 1
ATOM 1991 N N . ARG A 1 252 ? -0.636 5.030 -18.478 1.00 98.88 252 ARG A N 1
ATOM 1992 C CA . ARG A 1 252 ? -1.442 3.856 -18.110 1.00 98.88 252 ARG A CA 1
ATOM 1993 C C . ARG A 1 252 ? -0.665 2.833 -17.296 1.00 98.88 252 ARG A C 1
ATOM 1995 O O . ARG A 1 252 ? -1.209 2.311 -16.333 1.00 98.88 252 ARG A O 1
ATOM 2002 N N . GLU A 1 253 ? 0.596 2.596 -17.637 1.00 98.81 253 GLU A N 1
ATOM 2003 C CA . GLU A 1 253 ? 1.478 1.730 -16.858 1.00 98.81 253 GLU A CA 1
ATOM 2004 C C . GLU A 1 253 ? 1.646 2.261 -15.430 1.00 98.81 253 GLU A C 1
ATOM 2006 O O . GLU A 1 253 ? 1.474 1.506 -14.481 1.00 98.81 253 GLU A O 1
ATOM 2011 N N . LEU A 1 254 ? 1.886 3.568 -15.257 1.00 98.88 254 LEU A N 1
ATOM 2012 C CA . LEU A 1 254 ? 1.976 4.178 -13.926 1.00 98.88 254 LEU A CA 1
ATOM 2013 C C . LEU A 1 254 ? 0.685 3.998 -13.113 1.00 98.88 254 LEU A C 1
ATOM 2015 O O . LEU A 1 254 ? 0.753 3.730 -11.916 1.00 98.88 254 LEU A O 1
ATOM 2019 N N . VAL 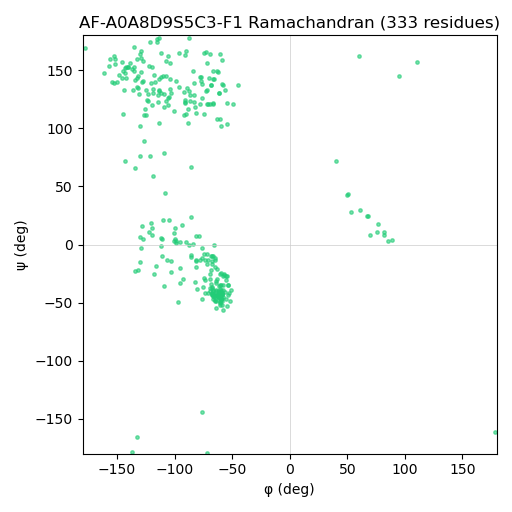A 1 255 ? -0.487 4.111 -13.748 1.00 98.88 255 VAL A N 1
ATOM 2020 C CA . VAL A 1 255 ? -1.783 3.849 -13.094 1.00 98.88 255 VAL A CA 1
ATOM 2021 C C . VAL A 1 255 ? -1.927 2.371 -12.728 1.00 98.88 255 VAL A C 1
ATOM 2023 O O . VAL A 1 255 ? -2.311 2.058 -11.605 1.00 98.88 255 VAL A O 1
ATOM 2026 N N . ASN A 1 256 ? -1.558 1.457 -13.625 1.00 98.94 256 ASN A N 1
ATOM 2027 C CA . ASN A 1 256 ? -1.585 0.016 -13.372 1.00 98.94 256 ASN A CA 1
ATOM 2028 C C . ASN A 1 256 ? -0.660 -0.380 -12.211 1.00 98.94 256 ASN A C 1
ATOM 2030 O O . ASN A 1 256 ? -1.076 -1.099 -11.301 1.00 98.94 256 ASN A O 1
ATOM 2034 N N . ALA A 1 257 ? 0.566 0.142 -12.206 1.00 98.94 257 ALA A N 1
ATOM 2035 C CA . ALA A 1 257 ? 1.544 -0.031 -11.140 1.00 98.94 257 ALA A CA 1
ATOM 2036 C C . ALA A 1 257 ? 1.022 0.516 -9.801 1.00 98.94 257 ALA A C 1
ATOM 2038 O O . ALA A 1 257 ? 1.115 -0.155 -8.767 1.00 98.94 257 ALA A O 1
ATOM 2039 N N . ALA A 1 258 ? 0.452 1.727 -9.803 1.00 98.88 258 ALA A N 1
ATOM 2040 C CA . ALA A 1 258 ? -0.069 2.362 -8.596 1.00 98.88 258 ALA A CA 1
ATOM 2041 C C . ALA A 1 258 ? -1.275 1.609 -8.027 1.00 98.88 258 ALA A C 1
ATOM 2043 O O . ALA A 1 258 ? -1.334 1.388 -6.816 1.00 98.88 258 ALA A O 1
ATOM 2044 N N . TYR A 1 259 ? -2.188 1.166 -8.892 1.00 98.88 259 TYR A N 1
ATOM 2045 C CA . TYR A 1 259 ? -3.352 0.381 -8.502 1.00 98.88 259 TYR A CA 1
ATOM 2046 C C . TYR A 1 259 ? -2.950 -0.972 -7.922 1.00 98.88 259 TYR A C 1
ATOM 2048 O O . TYR A 1 259 ? -3.402 -1.317 -6.834 1.00 98.88 259 TYR A O 1
ATOM 2056 N N . TYR A 1 260 ? -2.058 -1.718 -8.585 1.00 98.88 260 TYR A N 1
ATOM 2057 C CA . TYR A 1 260 ? -1.572 -2.995 -8.054 1.00 98.88 260 TYR A CA 1
ATOM 2058 C C . TYR A 1 260 ? -0.911 -2.814 -6.682 1.00 98.88 260 TYR A C 1
ATOM 2060 O O . TYR A 1 260 ? -1.195 -3.558 -5.742 1.00 98.88 260 TYR A O 1
ATOM 2068 N N . THR A 1 261 ? -0.099 -1.765 -6.535 1.00 98.88 261 THR A N 1
ATOM 2069 C CA . THR A 1 261 ? 0.530 -1.423 -5.256 1.00 98.88 261 THR A CA 1
ATOM 2070 C C . THR A 1 261 ? -0.506 -1.121 -4.174 1.00 98.88 261 THR A C 1
ATOM 2072 O O . THR A 1 261 ? -0.441 -1.691 -3.086 1.00 98.88 261 THR A O 1
ATOM 2075 N N . ALA A 1 262 ? -1.486 -0.262 -4.465 1.00 98.12 262 ALA A N 1
ATOM 2076 C CA . ALA A 1 262 ? -2.556 0.086 -3.537 1.00 98.12 262 ALA A CA 1
ATOM 2077 C C . ALA A 1 262 ? -3.415 -1.131 -3.160 1.00 98.12 262 ALA A C 1
ATOM 2079 O O . ALA A 1 262 ? -3.715 -1.328 -1.983 1.00 98.12 262 ALA A O 1
ATOM 2080 N N . TYR A 1 263 ? -3.760 -1.971 -4.139 1.00 98.19 263 TYR A N 1
ATOM 2081 C CA . TYR A 1 263 ? -4.529 -3.196 -3.942 1.00 98.19 263 TYR A CA 1
ATOM 2082 C C . TYR A 1 263 ? -3.814 -4.142 -2.976 1.00 98.19 263 TYR A C 1
ATOM 2084 O O . TYR A 1 263 ? -4.415 -4.589 -2.001 1.00 98.19 263 TYR A O 1
ATOM 2092 N N . LYS A 1 264 ? -2.515 -4.386 -3.190 1.00 98.62 264 LYS A N 1
ATOM 2093 C CA . LYS A 1 264 ? -1.707 -5.242 -2.310 1.00 98.62 264 LYS A CA 1
ATOM 2094 C C . LYS A 1 264 ? -1.516 -4.628 -0.931 1.00 98.62 264 LYS A C 1
ATOM 2096 O O . LYS A 1 264 ? -1.566 -5.336 0.070 1.00 98.62 264 LYS A O 1
ATOM 2101 N N . MET A 1 265 ? -1.376 -3.308 -0.850 1.00 96.88 265 MET A N 1
ATOM 2102 C CA . MET A 1 265 ? -1.365 -2.625 0.438 1.00 96.88 265 MET A CA 1
ATOM 2103 C C . MET A 1 265 ? -2.662 -2.859 1.214 1.00 96.88 265 MET A C 1
ATOM 2105 O O . MET A 1 265 ? -2.607 -3.249 2.376 1.00 96.88 265 MET A O 1
ATOM 2109 N N . ASN A 1 266 ? -3.818 -2.708 0.570 1.00 89.50 266 ASN A N 1
ATOM 2110 C CA . ASN A 1 266 ? -5.110 -2.947 1.206 1.00 89.50 266 ASN A CA 1
ATOM 2111 C C . ASN A 1 266 ? -5.307 -4.427 1.589 1.00 89.50 266 ASN A C 1
ATOM 2113 O O . ASN A 1 266 ? -5.731 -4.717 2.706 1.00 89.50 266 ASN A O 1
ATOM 2117 N N . GLU A 1 267 ? -4.939 -5.359 0.703 1.00 94.12 267 GLU A N 1
ATOM 2118 C CA . GLU A 1 267 ? -5.030 -6.811 0.927 1.00 94.12 267 GLU A CA 1
ATOM 2119 C C . GLU A 1 267 ? -4.269 -7.260 2.184 1.00 94.12 267 GLU A C 1
ATOM 2121 O O . GLU A 1 267 ? -4.782 -8.058 2.972 1.00 94.12 267 GLU A O 1
ATOM 2126 N N . TYR A 1 268 ? -3.078 -6.702 2.416 1.00 94.19 268 TYR A N 1
ATOM 2127 C CA . TYR A 1 268 ? -2.227 -7.054 3.557 1.00 94.19 268 TYR A CA 1
ATOM 2128 C C . TYR A 1 268 ? -2.290 -6.050 4.720 1.00 94.19 268 TYR A C 1
ATOM 2130 O O . TYR A 1 268 ? -1.518 -6.158 5.671 1.00 94.19 268 TYR A O 1
ATOM 2138 N N . GLY A 1 269 ? -3.219 -5.088 4.693 1.00 85.06 269 GLY A N 1
ATOM 2139 C CA . GLY A 1 269 ? -3.402 -4.112 5.775 1.00 85.06 269 GLY A CA 1
ATOM 2140 C C . GLY A 1 269 ? -2.244 -3.117 5.940 1.00 85.06 269 GLY A C 1
ATOM 2141 O O . GLY A 1 269 ? -2.037 -2.574 7.028 1.00 85.06 269 GLY A O 1
ATOM 2142 N N . MET A 1 270 ? -1.480 -2.875 4.875 1.00 90.12 270 MET A N 1
ATOM 2143 C CA . MET A 1 270 ? -0.436 -1.858 4.812 1.00 90.12 270 MET A CA 1
ATOM 2144 C C . MET A 1 270 ? -1.035 -0.489 4.480 1.00 90.12 270 MET A C 1
ATOM 2146 O O . MET A 1 270 ? -1.852 -0.350 3.577 1.00 90.12 270 MET A O 1
ATOM 2150 N N . VAL A 1 271 ? -0.549 0.558 5.143 1.00 87.50 271 VAL A N 1
ATOM 2151 C CA . VAL A 1 271 ? -0.883 1.944 4.783 1.00 87.50 271 VAL A CA 1
ATOM 2152 C C . VAL A 1 271 ? 0.204 2.518 3.883 1.00 87.50 271 VAL A C 1
ATOM 2154 O O . VAL A 1 271 ? 1.381 2.361 4.226 1.00 87.50 271 VAL A O 1
ATOM 2157 N N . PRO A 1 272 ? -0.135 3.220 2.784 1.00 92.94 272 PRO A N 1
ATOM 2158 C CA . PRO A 1 272 ? 0.858 3.839 1.918 1.00 92.94 272 PRO A CA 1
ATOM 2159 C C . PRO A 1 272 ? 1.806 4.767 2.689 1.00 92.94 272 PRO A C 1
ATOM 2161 O O . PRO A 1 272 ? 1.391 5.746 3.308 1.00 92.94 272 PRO A O 1
ATOM 2164 N N . SER A 1 273 ? 3.105 4.487 2.612 1.00 94.19 273 SER A N 1
ATOM 2165 C CA . SER A 1 273 ? 4.165 5.329 3.167 1.00 94.19 273 SER A CA 1
ATOM 2166 C C . SER A 1 273 ? 5.470 5.106 2.410 1.00 94.19 273 SER A C 1
ATOM 2168 O O . SER A 1 273 ? 5.810 3.978 2.066 1.00 94.19 273 SER A O 1
ATOM 2170 N N . LEU A 1 274 ? 6.215 6.179 2.150 1.00 97.06 274 LEU A N 1
ATOM 2171 C CA . LEU A 1 274 ? 7.516 6.087 1.487 1.00 97.06 274 LEU A CA 1
ATOM 2172 C C . LEU A 1 274 ? 8.542 5.362 2.362 1.00 97.06 274 LEU A C 1
ATOM 2174 O O . LEU A 1 274 ? 8.604 5.604 3.571 1.00 97.06 274 LEU A O 1
ATOM 2178 N N . ALA A 1 275 ? 9.394 4.567 1.718 1.00 97.94 275 ALA A N 1
ATOM 2179 C CA . ALA A 1 275 ? 10.602 3.991 2.293 1.00 97.94 275 ALA A CA 1
ATOM 2180 C C . ALA A 1 275 ? 11.422 5.008 3.106 1.00 97.94 275 ALA A C 1
ATOM 2182 O O . ALA A 1 275 ? 11.632 6.151 2.685 1.00 97.94 275 ALA A O 1
ATOM 2183 N N . GLN A 1 276 ? 11.912 4.574 4.263 1.00 97.25 276 GLN A N 1
ATOM 2184 C CA . GLN A 1 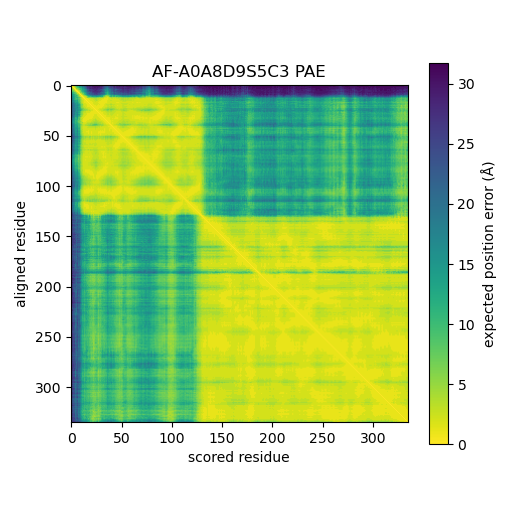276 ? 12.742 5.351 5.175 1.00 97.25 276 GLN A CA 1
ATOM 2185 C C . GLN A 1 276 ? 14.081 4.650 5.422 1.00 97.25 276 GLN A C 1
ATOM 2187 O O . GLN A 1 276 ? 14.191 3.425 5.395 1.00 97.25 276 GLN A O 1
ATOM 2192 N N . VAL A 1 277 ? 15.105 5.443 5.748 1.00 95.12 277 VAL A N 1
ATOM 2193 C CA . VAL A 1 277 ? 16.482 4.966 5.994 1.00 95.12 277 VAL A CA 1
ATOM 2194 C C . VAL A 1 277 ? 16.571 3.979 7.167 1.00 95.12 277 VAL A C 1
ATOM 2196 O O . VAL A 1 277 ? 17.470 3.150 7.214 1.00 95.12 277 VAL A O 1
ATOM 2199 N N . ASN A 1 278 ? 15.638 4.039 8.118 1.00 92.69 278 ASN A N 1
ATOM 2200 C CA . ASN A 1 278 ? 15.563 3.106 9.247 1.00 92.69 278 ASN A CA 1
ATOM 2201 C C . ASN A 1 278 ? 14.869 1.770 8.898 1.00 92.69 278 ASN A C 1
ATOM 2203 O O . ASN A 1 278 ? 14.588 0.988 9.803 1.00 92.69 278 ASN A O 1
ATOM 2207 N N . GLY A 1 279 ? 14.556 1.520 7.623 1.00 94.94 279 GLY A N 1
ATOM 2208 C CA . GLY A 1 279 ? 13.930 0.281 7.161 1.00 94.94 279 GLY A CA 1
ATOM 2209 C C . GLY A 1 279 ? 12.403 0.243 7.261 1.00 94.94 279 GLY A C 1
ATOM 2210 O O . GLY A 1 279 ? 11.815 -0.791 6.924 1.00 94.94 279 GLY A O 1
ATOM 2211 N N . THR A 1 280 ? 11.757 1.331 7.698 1.00 94.25 280 THR A N 1
ATOM 2212 C CA . THR A 1 280 ? 10.290 1.454 7.731 1.00 94.25 280 THR A CA 1
ATOM 2213 C C . THR A 1 280 ? 9.737 2.050 6.434 1.00 94.25 280 THR A C 1
ATOM 2215 O O . THR A 1 280 ? 10.477 2.590 5.616 1.00 94.25 280 THR A O 1
ATOM 2218 N N . GLY A 1 281 ? 8.423 1.953 6.242 1.00 96.00 281 GLY A N 1
ATOM 2219 C CA . GLY A 1 281 ? 7.742 2.357 5.013 1.00 96.00 281 GLY A CA 1
ATOM 2220 C C . GLY A 1 281 ? 7.208 1.149 4.250 1.00 96.00 281 GLY A C 1
ATOM 2221 O O . GLY A 1 281 ? 7.707 0.038 4.420 1.00 96.00 281 GLY A O 1
ATOM 2222 N N . THR A 1 282 ? 6.199 1.367 3.415 1.00 98.25 282 THR A N 1
ATOM 2223 C CA . THR A 1 282 ? 5.475 0.299 2.704 1.00 98.25 282 THR A CA 1
ATOM 2224 C C . THR A 1 282 ? 5.628 0.390 1.187 1.00 98.25 282 THR A C 1
ATOM 2226 O O . THR A 1 282 ? 5.431 -0.607 0.506 1.00 98.25 282 THR A O 1
ATOM 2229 N N . LEU A 1 283 ? 6.026 1.545 0.648 1.00 98.81 283 LEU A N 1
ATOM 2230 C CA . LEU A 1 283 ? 6.299 1.770 -0.770 1.00 98.81 283 LEU A CA 1
ATOM 2231 C C . LEU A 1 283 ? 7.797 1.956 -1.013 1.00 98.81 283 LEU A C 1
ATOM 2233 O O . LEU A 1 283 ? 8.384 2.929 -0.527 1.00 98.81 283 LEU A O 1
ATOM 2237 N N . TRP A 1 284 ? 8.387 1.068 -1.806 1.00 98.88 284 TRP A N 1
ATOM 2238 C CA . TRP A 1 284 ? 9.823 1.028 -2.064 1.00 98.88 284 TRP A CA 1
ATOM 2239 C C . TRP A 1 284 ? 10.112 0.908 -3.558 1.00 98.88 284 TRP A C 1
ATOM 2241 O O . TRP A 1 284 ? 9.390 0.224 -4.271 1.00 98.88 284 TRP A O 1
ATOM 2251 N N . SER A 1 285 ? 11.183 1.539 -4.033 1.00 98.88 285 SER A N 1
ATOM 2252 C CA . SER A 1 285 ? 11.855 1.110 -5.264 1.00 98.88 285 SER A CA 1
ATOM 2253 C C . SER A 1 285 ? 12.971 0.117 -4.950 1.00 98.88 285 SER A C 1
ATOM 2255 O O . SER A 1 285 ? 13.465 0.084 -3.814 1.00 98.88 285 SER A O 1
ATOM 2257 N N . HIS A 1 286 ? 13.444 -0.633 -5.946 1.00 98.81 286 HIS A N 1
ATOM 2258 C CA . HIS A 1 286 ? 14.667 -1.425 -5.783 1.00 98.81 286 HIS A CA 1
ATOM 2259 C C . HIS A 1 286 ? 15.859 -0.527 -5.411 1.00 98.81 286 HIS A C 1
ATOM 2261 O O . HIS A 1 286 ? 16.659 -0.878 -4.543 1.00 98.81 286 HIS A O 1
ATOM 2267 N N . HIS A 1 287 ? 15.916 0.704 -5.930 1.00 98.75 287 HIS A N 1
ATOM 2268 C CA . HIS A 1 287 ? 16.919 1.675 -5.488 1.00 98.75 287 HIS A CA 1
ATOM 2269 C C . HIS A 1 287 ? 16.833 2.003 -3.983 1.00 98.75 287 HIS A C 1
ATOM 2271 O O . HIS A 1 287 ? 17.863 2.103 -3.313 1.00 98.75 287 HIS A O 1
ATOM 2277 N N . ASN A 1 288 ? 15.630 2.146 -3.408 1.00 98.75 288 ASN A N 1
ATOM 2278 C CA . ASN A 1 288 ? 15.486 2.329 -1.957 1.00 98.75 288 ASN A CA 1
ATOM 2279 C C . ASN A 1 288 ? 15.980 1.101 -1.186 1.00 98.75 288 ASN A C 1
ATOM 2281 O O . ASN A 1 288 ? 16.630 1.256 -0.150 1.00 98.75 288 ASN A O 1
ATOM 2285 N N . VAL A 1 289 ? 15.712 -0.104 -1.698 1.00 98.81 289 VAL A N 1
ATOM 2286 C CA . VAL A 1 289 ? 16.218 -1.351 -1.114 1.00 98.81 289 VAL A CA 1
ATOM 2287 C C . VAL A 1 289 ? 17.747 -1.337 -1.076 1.00 98.81 289 VAL A C 1
ATOM 2289 O O . VAL A 1 289 ? 18.322 -1.485 0.009 1.00 98.81 289 VAL A O 1
ATOM 2292 N N . THR A 1 290 ? 18.392 -1.055 -2.211 1.00 98.69 290 THR A N 1
ATOM 2293 C CA . THR A 1 290 ? 19.850 -0.897 -2.345 1.00 98.69 290 THR A CA 1
ATOM 2294 C C . THR A 1 290 ? 20.413 0.089 -1.323 1.00 98.69 290 THR A C 1
ATOM 2296 O O . THR A 1 290 ? 21.385 -0.216 -0.629 1.00 98.69 290 THR A O 1
ATOM 2299 N N . GLN A 1 291 ? 19.795 1.266 -1.196 1.00 98.50 291 GLN A N 1
ATOM 2300 C CA . GLN A 1 291 ? 20.316 2.342 -0.354 1.00 98.50 291 GLN A CA 1
ATOM 2301 C C . GLN A 1 291 ? 20.109 2.117 1.146 1.00 98.50 291 GLN A C 1
ATOM 2303 O O . GLN A 1 291 ? 20.954 2.547 1.933 1.00 98.50 291 GLN A O 1
ATOM 2308 N N . TYR A 1 292 ? 18.983 1.529 1.560 1.00 98.56 292 TYR A N 1
ATOM 2309 C CA . TYR A 1 292 ? 18.570 1.578 2.968 1.00 98.56 292 TYR A CA 1
ATOM 2310 C C . TYR A 1 292 ? 18.691 0.242 3.694 1.00 98.56 292 TYR A C 1
ATOM 2312 O O . TYR A 1 292 ? 19.005 0.247 4.882 1.00 98.56 292 TYR A O 1
ATOM 2320 N N . ILE A 1 293 ? 18.437 -0.892 3.029 1.00 98.19 293 ILE A N 1
ATOM 2321 C CA . ILE A 1 293 ? 18.276 -2.177 3.739 1.00 98.19 293 ILE A CA 1
ATOM 2322 C C . ILE A 1 293 ? 19.086 -3.341 3.159 1.00 98.19 293 ILE A C 1
ATOM 2324 O O . ILE A 1 293 ? 19.383 -4.282 3.892 1.00 98.19 293 ILE A O 1
ATOM 2328 N N . ALA A 1 294 ? 19.496 -3.292 1.888 1.00 97.00 294 ALA A N 1
ATOM 2329 C CA . ALA A 1 294 ? 20.178 -4.406 1.224 1.00 97.00 294 ALA A CA 1
ATOM 2330 C C . ALA A 1 294 ? 21.587 -4.692 1.763 1.00 97.00 294 ALA A C 1
ATOM 2332 O O . ALA A 1 294 ? 22.103 -5.793 1.574 1.00 97.00 294 ALA A O 1
ATOM 2333 N N . ASN A 1 295 ? 22.233 -3.714 2.409 1.00 95.75 295 ASN A N 1
ATOM 2334 C CA . ASN A 1 295 ? 23.596 -3.839 2.939 1.00 95.75 295 ASN A CA 1
ATOM 2335 C C . ASN A 1 295 ? 24.603 -4.391 1.901 1.00 95.75 295 ASN A C 1
ATOM 2337 O O . ASN A 1 295 ? 25.426 -5.249 2.216 1.00 95.75 295 ASN A O 1
ATOM 2341 N N . GLY A 1 296 ? 24.516 -3.912 0.653 1.00 96.62 296 GLY A N 1
ATOM 2342 C CA . GLY A 1 296 ? 25.429 -4.275 -0.440 1.00 96.62 296 GLY A CA 1
ATOM 2343 C C . GLY A 1 296 ? 25.124 -5.593 -1.164 1.00 96.62 296 GLY A C 1
ATOM 2344 O O . GLY A 1 296 ? 25.959 -6.051 -1.937 1.00 96.62 296 GLY A O 1
ATOM 2345 N N . LYS A 1 297 ? 23.963 -6.219 -0.924 1.00 97.88 297 LYS A N 1
ATOM 2346 C CA . LYS A 1 297 ? 23.542 -7.457 -1.615 1.00 97.88 297 LYS A CA 1
ATOM 2347 C C . LYS A 1 297 ? 22.923 -7.238 -3.001 1.00 97.88 297 LYS A C 1
ATOM 2349 O O . LYS A 1 297 ? 22.779 -8.197 -3.747 1.00 97.88 297 LYS A O 1
ATOM 2354 N N . THR A 1 298 ? 22.554 -6.004 -3.322 1.00 98.19 298 THR A N 1
ATOM 2355 C CA . THR A 1 298 ? 22.113 -5.551 -4.646 1.00 98.19 298 THR A CA 1
ATOM 2356 C C . THR A 1 298 ? 22.661 -4.141 -4.863 1.00 98.19 298 THR A C 1
ATOM 2358 O O . THR A 1 298 ? 22.930 -3.425 -3.890 1.00 98.19 298 THR A O 1
ATOM 2361 N N . ASP A 1 299 ? 22.882 -3.770 -6.118 1.00 98.19 299 ASP A N 1
ATOM 2362 C CA . ASP A 1 299 ? 23.321 -2.447 -6.568 1.00 98.19 299 ASP A CA 1
ATOM 2363 C C . ASP A 1 299 ? 22.340 -1.814 -7.572 1.00 98.19 299 ASP A C 1
ATOM 2365 O O . ASP A 1 299 ? 22.630 -0.779 -8.176 1.00 98.19 299 ASP A O 1
ATOM 2369 N N . HIS A 1 300 ? 21.161 -2.418 -7.715 1.00 98.31 300 HIS A N 1
ATOM 2370 C CA . HIS A 1 300 ? 20.106 -1.985 -8.617 1.00 98.31 300 HIS A CA 1
ATOM 2371 C C . HIS A 1 300 ? 19.561 -0.593 -8.262 1.00 98.31 300 HIS A C 1
ATOM 2373 O O . HIS A 1 300 ? 19.550 -0.172 -7.098 1.00 98.31 300 HIS A O 1
ATOM 2379 N N . THR A 1 301 ? 19.111 0.131 -9.291 1.00 98.50 301 THR A N 1
ATOM 2380 C CA . THR A 1 301 ? 18.660 1.535 -9.196 1.00 98.50 301 THR A CA 1
ATOM 2381 C C . THR A 1 301 ? 17.296 1.786 -9.845 1.00 98.50 301 THR A C 1
ATOM 2383 O O . THR A 1 301 ? 16.846 2.931 -9.924 1.00 98.50 301 THR A O 1
ATOM 2386 N N . ASP A 1 302 ? 16.616 0.736 -10.299 1.00 98.31 302 ASP A N 1
ATOM 2387 C CA . ASP A 1 302 ? 15.266 0.810 -10.848 1.00 98.31 302 ASP A CA 1
ATOM 2388 C C . ASP A 1 302 ? 14.238 1.297 -9.803 1.00 98.31 302 ASP A C 1
ATOM 2390 O O . ASP A 1 302 ? 14.420 1.086 -8.592 1.00 98.31 302 ASP A O 1
ATOM 2394 N N . PRO A 1 303 ? 13.177 2.008 -10.246 1.00 98.44 303 PRO A N 1
ATOM 2395 C CA . PRO A 1 303 ? 12.849 2.385 -11.633 1.00 98.44 303 PRO A CA 1
ATOM 2396 C C . PRO A 1 303 ? 13.368 3.784 -12.048 1.00 98.44 303 PRO A C 1
ATOM 2398 O O . PRO A 1 303 ? 12.898 4.358 -13.035 1.00 98.44 303 PRO A O 1
ATOM 2401 N N . ASP A 1 304 ? 14.313 4.374 -11.306 1.00 98.62 304 ASP A N 1
ATOM 2402 C CA . ASP A 1 304 ? 14.666 5.800 -11.417 1.00 98.62 304 ASP A CA 1
ATOM 2403 C C . ASP A 1 304 ? 15.059 6.226 -12.839 1.00 98.62 304 ASP A C 1
ATOM 2405 O O . ASP A 1 304 ? 14.594 7.252 -13.345 1.00 98.62 304 ASP A O 1
ATOM 2409 N N . GLY A 1 305 ? 15.922 5.443 -13.493 1.00 98.38 305 GLY A N 1
ATOM 2410 C CA . GLY A 1 305 ? 16.413 5.738 -14.840 1.00 98.38 305 GLY A CA 1
ATOM 2411 C C . GLY A 1 305 ? 15.309 5.673 -15.896 1.00 98.38 305 GLY A C 1
ATOM 2412 O O . GLY A 1 305 ? 15.188 6.584 -16.725 1.00 98.38 305 GLY A O 1
ATOM 2413 N N . TYR A 1 306 ? 14.479 4.631 -15.833 1.00 98.56 306 TYR A N 1
ATOM 2414 C CA . TYR A 1 306 ? 13.338 4.441 -16.723 1.00 98.56 306 TYR A CA 1
ATOM 2415 C C . TYR A 1 306 ? 12.339 5.595 -16.599 1.00 98.56 306 TYR A C 1
ATOM 2417 O O . TYR A 1 306 ? 12.028 6.268 -17.590 1.00 98.56 306 TYR A O 1
ATOM 2425 N N . TRP A 1 307 ? 11.910 5.906 -15.375 1.00 98.69 307 TRP A N 1
ATOM 2426 C CA . TRP A 1 307 ? 10.976 6.999 -15.122 1.00 98.69 307 TRP A CA 1
ATOM 2427 C C . TRP A 1 307 ? 11.541 8.356 -15.532 1.00 98.69 307 TRP A C 1
ATOM 2429 O O . TRP A 1 307 ? 10.846 9.120 -16.205 1.00 98.69 307 TRP A O 1
ATOM 2439 N N . ALA A 1 308 ? 12.805 8.653 -15.211 1.00 98.44 308 ALA A N 1
ATOM 2440 C CA . ALA A 1 308 ? 13.449 9.891 -15.643 1.00 98.44 308 ALA A CA 1
ATOM 2441 C C . ALA A 1 308 ? 13.467 10.017 -17.176 1.00 98.44 308 ALA A C 1
ATOM 2443 O O . ALA A 1 308 ? 13.159 11.085 -17.718 1.00 98.44 308 ALA A O 1
ATOM 2444 N N . ASN A 1 309 ? 13.772 8.926 -17.886 1.00 98.31 309 ASN A N 1
ATOM 2445 C CA . ASN A 1 309 ? 13.779 8.892 -19.344 1.00 98.31 309 ASN A CA 1
ATOM 2446 C C . ASN A 1 309 ? 12.381 9.134 -19.934 1.00 98.31 309 ASN A C 1
ATOM 2448 O O . ASN A 1 309 ? 12.211 10.041 -20.756 1.00 98.31 309 ASN A O 1
ATOM 2452 N N . ARG A 1 310 ? 11.378 8.351 -19.518 1.00 98.25 310 ARG A N 1
ATOM 2453 C CA . ARG A 1 310 ? 10.017 8.426 -20.071 1.00 98.25 310 ARG A CA 1
ATOM 2454 C C . ARG A 1 310 ? 9.320 9.733 -19.723 1.00 98.25 310 ARG A C 1
ATOM 2456 O O . ARG A 1 310 ? 8.735 10.362 -20.610 1.00 98.25 310 ARG A O 1
ATOM 2463 N N . ALA A 1 311 ? 9.453 10.199 -18.484 1.00 98.56 311 ALA A N 1
ATOM 2464 C CA . ALA A 1 311 ? 8.876 11.464 -18.044 1.00 98.56 311 ALA A CA 1
ATOM 2465 C C . ALA A 1 311 ? 9.452 12.659 -18.812 1.00 98.56 311 ALA A C 1
ATOM 2467 O O . ALA A 1 311 ? 8.699 13.508 -19.303 1.00 98.56 311 ALA A O 1
ATOM 2468 N N . SER A 1 312 ? 10.776 12.697 -18.991 1.00 98.50 312 SER A N 1
ATOM 2469 C CA . SER A 1 312 ? 11.434 13.768 -19.740 1.00 98.50 312 SER A CA 1
ATOM 2470 C C . SER A 1 312 ? 11.018 13.739 -21.209 1.00 98.50 312 SER A C 1
ATOM 2472 O O . SER A 1 312 ? 10.589 14.754 -21.762 1.00 98.50 312 SER A O 1
ATOM 2474 N N . ARG A 1 313 ? 11.061 12.555 -21.831 1.00 98.31 313 ARG A N 1
ATOM 2475 C CA . ARG A 1 313 ? 10.792 12.382 -23.262 1.00 98.31 313 ARG A CA 1
ATOM 2476 C C . ARG A 1 313 ? 9.347 12.684 -23.652 1.00 98.31 313 ARG A C 1
ATOM 2478 O O . ARG A 1 313 ? 9.127 13.226 -24.734 1.00 98.31 313 ARG A O 1
ATOM 2485 N N . TYR A 1 314 ? 8.374 12.303 -22.827 1.00 98.38 314 TYR A N 1
ATOM 2486 C CA . TYR A 1 314 ? 6.954 12.378 -23.193 1.00 98.38 314 TYR A CA 1
ATOM 2487 C C . TYR A 1 314 ? 6.202 13.541 -22.560 1.00 98.38 314 TYR A C 1
ATOM 2489 O O . TYR A 1 314 ? 5.201 13.984 -23.121 1.00 98.38 314 TYR A O 1
ATOM 2497 N N . PHE A 1 315 ? 6.686 14.057 -21.432 1.00 98.12 315 PHE A N 1
ATOM 2498 C CA . PHE A 1 315 ? 5.985 15.081 -20.661 1.00 98.12 315 PHE A CA 1
ATOM 2499 C C . PHE A 1 315 ? 6.860 16.292 -20.321 1.00 98.12 315 PHE A C 1
ATOM 2501 O O . PHE A 1 315 ? 6.358 17.251 -19.737 1.00 98.12 315 PHE A O 1
ATOM 2508 N N . GLY A 1 316 ? 8.150 16.284 -20.682 1.00 97.75 316 GLY A N 1
ATOM 2509 C CA . GLY A 1 316 ? 9.068 17.384 -20.377 1.00 97.75 316 GLY A CA 1
ATOM 2510 C C . GLY A 1 316 ? 9.239 17.621 -18.873 1.00 97.75 316 GLY A C 1
ATOM 2511 O O . GLY A 1 316 ? 9.445 18.758 -18.452 1.00 97.75 316 GLY A O 1
ATOM 2512 N N . THR A 1 317 ? 9.099 16.573 -18.055 1.00 97.50 317 THR A N 1
ATOM 2513 C CA . THR A 1 317 ? 9.131 16.648 -16.587 1.00 97.50 317 THR A CA 1
ATOM 2514 C C . THR A 1 317 ? 9.948 15.501 -15.982 1.00 97.50 317 THR A C 1
ATOM 2516 O O . THR A 1 317 ? 10.524 14.696 -16.709 1.00 97.50 317 THR A O 1
ATOM 2519 N N . SER A 1 318 ? 10.026 15.437 -14.654 1.00 97.69 318 SER A N 1
ATOM 2520 C CA . SER A 1 318 ? 10.571 14.300 -13.908 1.00 97.69 318 SER A CA 1
ATOM 2521 C C . SER A 1 318 ? 9.444 13.472 -13.299 1.00 97.69 318 SER A C 1
ATOM 2523 O O . SER A 1 318 ? 8.363 13.994 -13.026 1.00 97.69 318 SER A O 1
ATOM 2525 N N . TYR A 1 319 ? 9.719 12.202 -13.029 1.00 98.62 319 TYR A N 1
ATOM 2526 C CA . TYR A 1 319 ? 8.838 11.348 -12.245 1.00 98.62 319 TYR A CA 1
ATOM 2527 C C . TYR A 1 319 ? 9.676 10.543 -11.258 1.00 98.62 319 TYR A C 1
ATOM 2529 O O . TYR A 1 319 ? 10.736 10.033 -11.617 1.00 98.62 319 TYR A O 1
ATOM 2537 N N . THR A 1 320 ? 9.247 10.513 -10.004 1.00 98.62 320 THR A N 1
ATOM 2538 C CA . THR A 1 320 ? 9.989 9.951 -8.871 1.00 98.62 320 THR A CA 1
ATOM 2539 C C . THR A 1 320 ? 9.070 9.101 -8.005 1.00 98.62 320 THR A C 1
ATOM 2541 O O . THR A 1 320 ? 7.847 9.201 -8.105 1.00 98.62 320 THR A O 1
ATOM 2544 N N . MET A 1 321 ? 9.639 8.358 -7.050 1.00 98.56 321 MET A N 1
ATOM 2545 C CA . MET A 1 321 ? 8.848 7.640 -6.042 1.00 98.56 321 MET A CA 1
ATOM 2546 C C . MET A 1 321 ? 7.882 8.549 -5.269 1.00 98.56 321 MET A C 1
ATOM 2548 O O . MET A 1 321 ? 6.839 8.081 -4.831 1.00 98.56 321 MET A O 1
ATOM 2552 N N . LYS A 1 322 ? 8.173 9.851 -5.125 1.00 97.94 322 LYS A N 1
ATOM 2553 C CA . LYS A 1 322 ? 7.241 10.803 -4.496 1.00 97.94 322 LYS A CA 1
ATOM 2554 C C . LYS A 1 322 ? 6.033 11.087 -5.380 1.00 97.94 322 LYS A C 1
ATOM 2556 O O . LYS A 1 322 ? 4.922 11.144 -4.872 1.00 97.94 322 LYS A O 1
ATOM 2561 N N . ASP A 1 323 ? 6.243 11.249 -6.683 1.00 98.62 323 ASP A N 1
ATOM 2562 C CA . ASP A 1 323 ? 5.149 11.460 -7.632 1.00 98.62 323 ASP A CA 1
ATOM 2563 C C . ASP A 1 323 ? 4.289 10.195 -7.745 1.00 98.62 323 ASP A C 1
ATOM 2565 O O . ASP A 1 323 ? 3.062 10.276 -7.696 1.00 98.62 323 ASP A O 1
ATOM 2569 N N . PHE A 1 324 ? 4.935 9.028 -7.811 1.00 98.81 324 PHE A N 1
ATOM 2570 C CA . PHE A 1 324 ? 4.263 7.732 -7.802 1.00 98.81 324 PHE A CA 1
ATOM 2571 C C . PHE A 1 324 ? 3.476 7.503 -6.509 1.00 98.81 324 PHE A C 1
ATOM 2573 O O . PHE A 1 324 ? 2.332 7.064 -6.548 1.00 98.81 324 PHE A O 1
ATOM 2580 N N . PHE A 1 325 ? 4.036 7.880 -5.357 1.00 98.31 325 PHE A N 1
ATOM 2581 C CA . PHE A 1 325 ? 3.356 7.785 -4.068 1.00 98.31 325 PHE A CA 1
ATOM 2582 C C . PHE A 1 325 ? 2.044 8.573 -4.030 1.00 98.31 325 PHE A C 1
ATOM 2584 O O . PHE A 1 325 ? 1.059 8.081 -3.488 1.00 98.31 325 PHE A O 1
ATOM 2591 N N . GLU A 1 326 ? 1.988 9.765 -4.629 1.00 97.50 326 GLU A N 1
ATOM 2592 C CA . GLU A 1 326 ? 0.730 10.514 -4.743 1.00 97.50 326 GLU A CA 1
ATOM 2593 C C . GLU A 1 326 ? -0.330 9.748 -5.548 1.00 97.50 326 GLU A C 1
ATOM 2595 O O . GLU A 1 326 ? -1.509 9.797 -5.199 1.00 97.50 326 GLU A O 1
ATOM 2600 N N . LEU A 1 327 ? 0.086 9.009 -6.580 1.00 98.25 327 LEU A N 1
ATOM 2601 C CA . LEU A 1 327 ? -0.804 8.165 -7.373 1.00 98.25 327 LEU A CA 1
ATOM 2602 C C . LEU A 1 327 ? -1.232 6.904 -6.606 1.00 98.25 327 LEU A C 1
ATOM 2604 O O . LEU A 1 327 ? -2.414 6.586 -6.588 1.00 98.25 327 LEU A O 1
ATOM 2608 N N . VAL A 1 328 ? -0.324 6.250 -5.875 1.00 98.31 328 VAL A N 1
ATOM 2609 C CA . VAL A 1 328 ? -0.658 5.122 -4.982 1.00 98.31 328 VAL A CA 1
ATOM 2610 C C . VAL A 1 328 ? -1.664 5.547 -3.915 1.00 98.31 328 VAL A C 1
ATOM 2612 O O . VAL A 1 328 ? -2.628 4.833 -3.664 1.00 98.31 328 VAL A O 1
ATOM 2615 N N . LYS A 1 329 ? -1.482 6.721 -3.295 1.00 94.06 329 LYS A N 1
ATOM 2616 C CA . LYS A 1 329 ? -2.452 7.261 -2.332 1.00 94.06 329 LYS A CA 1
ATOM 2617 C C . LYS A 1 329 ? -3.818 7.502 -2.978 1.00 94.06 329 LYS A C 1
ATOM 2619 O O . LYS A 1 329 ? -4.837 7.202 -2.363 1.00 94.06 329 LYS A O 1
ATOM 2624 N N . TYR A 1 330 ? -3.840 8.032 -4.203 1.00 93.88 330 TYR A N 1
ATOM 2625 C CA . TYR A 1 330 ? -5.080 8.207 -4.953 1.00 93.88 330 TYR A CA 1
ATOM 2626 C C . TYR A 1 330 ? -5.796 6.867 -5.140 1.00 93.88 330 TYR A C 1
ATOM 2628 O O . TYR A 1 330 ? -6.914 6.729 -4.651 1.00 93.88 330 TYR A O 1
ATOM 2636 N N . GLU A 1 331 ? -5.137 5.868 -5.724 1.00 95.69 331 GLU A N 1
ATOM 2637 C CA . GLU A 1 331 ? -5.721 4.536 -5.938 1.00 95.69 331 GLU A CA 1
ATOM 2638 C C . GLU A 1 331 ? -6.167 3.887 -4.617 1.00 95.69 331 GLU A C 1
ATOM 2640 O O . GLU A 1 331 ? -7.298 3.427 -4.507 1.00 95.69 331 GLU A O 1
ATOM 2645 N N . TYR A 1 332 ? -5.338 3.948 -3.568 1.00 92.06 332 TYR A N 1
ATOM 2646 C CA . TYR A 1 332 ? -5.655 3.388 -2.246 1.00 92.06 332 TYR A CA 1
ATOM 2647 C C . TYR A 1 332 ? -6.904 4.018 -1.620 1.00 92.06 332 TYR A C 1
ATOM 2649 O O . TYR A 1 332 ? -7.666 3.339 -0.944 1.00 92.06 332 TYR A O 1
ATOM 2657 N N . SER A 1 333 ? -7.137 5.314 -1.844 1.00 85.69 333 SER A N 1
ATOM 2658 C CA . SER A 1 333 ? -8.331 6.007 -1.336 1.00 85.69 333 SER A CA 1
ATOM 2659 C C . SER A 1 333 ? -9.628 5.677 -2.091 1.00 85.69 333 SER A C 1
ATOM 2661 O O . SER A 1 333 ? -10.694 6.110 -1.654 1.00 85.69 333 SER A O 1
ATOM 2663 N N . HIS A 1 334 ? -9.542 4.944 -3.208 1.00 86.44 334 HIS A N 1
ATOM 2664 C CA . HIS A 1 334 ? -10.680 4.533 -4.042 1.00 86.44 334 HIS A CA 1
ATOM 2665 C C . HIS A 1 334 ? -10.958 3.016 -3.985 1.00 86.44 334 HIS A C 1
ATOM 2667 O O . HIS A 1 334 ? -11.840 2.545 -4.707 1.00 86.44 334 HIS A O 1
ATOM 2673 N N . LEU A 1 335 ? -10.231 2.271 -3.140 1.00 83.75 335 LEU A N 1
ATOM 2674 C CA . LEU A 1 335 ? -10.521 0.877 -2.777 1.00 83.75 335 LEU A CA 1
ATOM 2675 C C . LEU A 1 335 ? -11.597 0.822 -1.688 1.00 83.75 335 LEU A C 1
ATOM 2677 O O . LEU A 1 335 ? -12.458 -0.084 -1.777 1.00 83.75 335 LEU A O 1
#